Protein AF-A0A1B6GWK4-F1 (afdb_monomer_lite)

Foldseek 3Di:
DVVVVVVVVVVVVVVVVVCCVPVVVVVVVV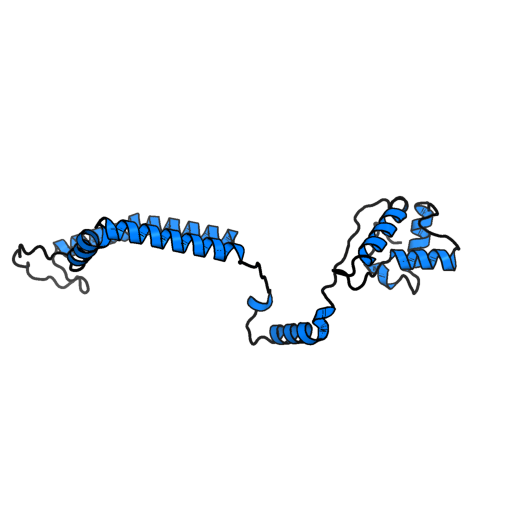VVVLVVQQADPVGRVDHDDDPDPPPPPPPPPVVVVVCCCCVPPCPPPVNVVVVVVVVVVVVVVVVVVVVVDDDDDDPCVVPDCPDPVVVVVVVCCVVPVVVDDDDDDADDDDPCLVCQVVVVVVQVVLVVPPVHDDDDDDLSVQLQVQCCVPVVDHPPVDRDDPVRCVVSLVVQCPDPSNVVCVVSDDDPDDD

Organism: NCBI:txid1464854

pLDDT: mean 87.79, std 9.82, range [49.66, 98.19]

Secondary structure (DSSP, 8-state):
-HHHHHHHHHHHHHHHHHHIIIIIHHHHHHHHHHHHTTB-SS-TTPBPPPPP--------THHHHHHHHIIIIITSHHHHHHHHHHHHHHHHHHHHHHHT------GGGGS-TT-HHHHHHHHHHHHHGGG---------S--HHHHHHHHHHHHHHHHH-TTT-S----HHHHHHHHHHHHH---TTTSPPPHHHHHHHHHHHHTSTTTGGGGGG---SS--

Structure (mmCIF, N/CA/C/O backbone):
data_AF-A0A1B6GWK4-F1
#
_entry.id   AF-A0A1B6GWK4-F1
#
loop_
_atom_site.group_PDB
_atom_site.id
_atom_site.type_symbol
_atom_site.label_atom_id
_atom_site.label_alt_id
_atom_site.label_comp_id
_atom_site.label_asym_id
_atom_site.label_entity_id
_atom_site.label_seq_id
_atom_site.pdbx_PDB_ins_code
_atom_site.Cartn_x
_atom_site.Cartn_y
_atom_site.Cartn_z
_atom_site.occupancy
_atom_site.B_iso_or_equiv
_atom_site.auth_seq_id
_atom_site.auth_comp_id
_atom_site.auth_asym_id
_atom_site.auth_atom_id
_atom_site.pdbx_PDB_model_num
ATOM 1 N N . ALA A 1 1 ? -9.828 -2.109 1.106 1.00 82.06 1 ALA A N 1
ATOM 2 C CA . ALA A 1 1 ? -9.717 -2.847 2.386 1.00 82.06 1 ALA A CA 1
ATOM 3 C C . ALA A 1 1 ? -10.081 -1.966 3.582 1.00 82.06 1 ALA A C 1
ATOM 5 O O . ALA A 1 1 ? -11.013 -2.308 4.300 1.00 82.06 1 ALA A O 1
ATOM 6 N N . LEU A 1 2 ? -9.404 -0.827 3.785 1.00 91.62 2 LEU A N 1
ATOM 7 C CA . LEU A 1 2 ? -9.715 0.071 4.906 1.00 91.62 2 LEU A CA 1
ATOM 8 C C . LEU A 1 2 ? -11.111 0.707 4.782 1.00 91.62 2 LEU A C 1
ATOM 10 O O . LEU A 1 2 ? -11.874 0.704 5.735 1.00 91.62 2 LEU A O 1
ATOM 14 N N . GLU A 1 3 ? -11.476 1.159 3.581 1.00 94.56 3 GLU A N 1
ATOM 15 C CA . GLU A 1 3 ? -12.800 1.733 3.301 1.00 94.56 3 GLU A CA 1
ATOM 16 C C . GLU A 1 3 ? -13.939 0.762 3.646 1.00 94.56 3 GLU A C 1
ATOM 18 O O . GLU A 1 3 ? -14.830 1.087 4.427 1.00 94.56 3 GLU A O 1
ATOM 23 N N . SER A 1 4 ? -13.859 -0.473 3.142 1.00 96.56 4 SER A N 1
ATOM 24 C CA . SER A 1 4 ? -14.821 -1.528 3.465 1.00 96.56 4 SER A CA 1
ATOM 25 C C . SER A 1 4 ? -14.869 -1.820 4.967 1.00 96.56 4 SER A C 1
ATOM 27 O O . SER A 1 4 ? -15.954 -1.974 5.518 1.00 96.56 4 SER A O 1
ATOM 29 N N . PHE A 1 5 ? -13.718 -1.856 5.649 1.00 96.75 5 PHE A N 1
ATOM 30 C CA . PHE A 1 5 ? -13.665 -2.058 7.099 1.00 96.75 5 PHE A CA 1
ATOM 31 C C . PHE A 1 5 ? -14.397 -0.942 7.857 1.00 96.75 5 PHE A C 1
ATOM 33 O O . PHE A 1 5 ? -15.228 -1.236 8.714 1.00 96.75 5 PHE A O 1
ATOM 40 N N . CYS A 1 6 ? -14.145 0.323 7.513 1.00 97.50 6 CYS A N 1
ATOM 41 C CA . CYS A 1 6 ? -14.803 1.464 8.144 1.00 97.50 6 CYS A CA 1
ATOM 42 C C . CYS A 1 6 ? -16.321 1.448 7.923 1.00 97.50 6 CYS A C 1
ATOM 44 O O . CYS A 1 6 ? -17.068 1.709 8.865 1.00 97.50 6 CYS A O 1
ATOM 46 N N . LEU A 1 7 ? -16.782 1.091 6.720 1.00 97.56 7 LEU A N 1
ATOM 47 C CA . LEU A 1 7 ? -18.212 0.966 6.425 1.00 97.56 7 LEU A CA 1
ATOM 48 C C . LEU A 1 7 ? -18.879 -0.128 7.271 1.00 97.56 7 LEU A C 1
ATOM 50 O O . LEU A 1 7 ? -19.918 0.123 7.884 1.00 97.56 7 LEU A O 1
ATOM 54 N N . TYR A 1 8 ? -18.270 -1.314 7.370 1.00 97.69 8 TYR A N 1
ATOM 55 C CA . TYR A 1 8 ? -18.803 -2.391 8.211 1.00 97.69 8 TYR A CA 1
ATOM 56 C C . TYR A 1 8 ? -18.763 -2.047 9.703 1.00 97.69 8 TYR A C 1
ATOM 58 O O . TYR A 1 8 ? -19.727 -2.329 10.414 1.00 97.69 8 TYR A O 1
ATOM 66 N N . ALA A 1 9 ? -17.693 -1.407 10.182 1.00 98.00 9 ALA A N 1
ATOM 67 C CA . ALA A 1 9 ? -17.592 -0.964 11.569 1.00 98.00 9 ALA A CA 1
ATOM 68 C C . ALA A 1 9 ? -18.672 0.076 11.906 1.00 98.00 9 ALA A C 1
ATOM 70 O O . ALA A 1 9 ? -19.346 -0.052 12.927 1.00 98.00 9 ALA A O 1
ATOM 71 N N . ALA A 1 10 ? -18.891 1.061 11.029 1.00 98.00 10 ALA A N 1
ATOM 72 C CA . ALA A 1 10 ? -19.928 2.075 11.205 1.00 98.00 10 ALA A CA 1
ATOM 73 C C . ALA A 1 10 ? -21.333 1.456 11.236 1.00 98.00 10 ALA A C 1
ATOM 75 O O . ALA A 1 10 ? -22.114 1.751 12.141 1.00 98.00 10 ALA A O 1
ATOM 76 N N . ALA A 1 11 ? -21.635 0.548 10.302 1.00 98.00 11 ALA A N 1
ATOM 77 C CA . ALA A 1 11 ? -22.895 -0.190 10.302 1.00 98.00 11 ALA A CA 1
ATOM 78 C C . ALA A 1 11 ? -23.061 -1.024 11.584 1.00 98.00 11 ALA A C 1
ATOM 80 O O . ALA A 1 11 ? -24.126 -1.005 12.200 1.00 98.00 11 ALA A O 1
ATOM 81 N N . GLY A 1 12 ? -22.000 -1.700 12.033 1.00 98.06 12 GLY A N 1
ATOM 82 C CA . GLY A 1 12 ? -21.991 -2.454 13.285 1.00 98.06 12 GLY A CA 1
ATOM 83 C C . GLY A 1 12 ? -22.333 -1.582 14.495 1.00 98.06 12 GLY A C 1
ATOM 84 O O . GLY A 1 12 ? -23.235 -1.930 15.251 1.00 98.06 12 GLY A O 1
ATOM 85 N N . VAL A 1 13 ? -21.679 -0.426 14.642 1.00 98.12 13 VAL A N 1
ATOM 86 C CA . VAL A 1 13 ? -21.946 0.539 15.728 1.00 98.12 13 VAL A CA 1
ATOM 87 C C . VAL A 1 13 ? -23.369 1.108 15.651 1.00 98.12 13 VAL A C 1
ATOM 89 O O . VAL A 1 13 ? -24.025 1.315 16.671 1.00 98.12 13 VAL A O 1
ATOM 92 N N . PHE A 1 14 ? -23.882 1.339 14.445 1.00 98.19 14 PHE A N 1
ATOM 93 C CA . PHE A 1 14 ? -25.249 1.815 14.254 1.00 98.19 14 PHE A CA 1
ATOM 94 C C . PHE A 1 14 ? -26.289 0.776 14.702 1.00 98.19 14 PHE A C 1
ATOM 96 O O . PHE A 1 14 ? -27.209 1.097 15.458 1.00 98.19 14 PHE A O 1
ATOM 103 N N . PHE A 1 15 ? -26.126 -0.487 14.301 1.00 98.06 15 PHE A N 1
ATOM 104 C CA . PHE A 1 15 ? -27.035 -1.553 14.724 1.00 98.06 15 PHE A CA 1
ATOM 105 C C . PHE A 1 15 ? -26.906 -1.879 16.213 1.00 98.06 15 PHE A C 1
ATOM 107 O O . PHE A 1 15 ? -27.924 -2.128 16.858 1.00 98.06 15 PHE A O 1
ATOM 114 N N . THR A 1 16 ? -25.702 -1.831 16.795 1.00 97.69 16 THR A N 1
ATOM 115 C CA . THR A 1 16 ? -25.547 -2.017 18.248 1.00 97.69 16 THR A CA 1
ATOM 116 C C . THR A 1 16 ? -26.280 -0.928 19.022 1.00 97.69 16 THR A C 1
ATOM 118 O O . THR A 1 16 ? -26.945 -1.253 20.004 1.00 97.69 16 THR A O 1
ATOM 121 N N . PHE A 1 17 ? -26.253 0.325 18.558 1.00 97.94 17 PHE A N 1
ATOM 122 C CA . PHE A 1 17 ? -27.040 1.404 19.154 1.00 97.94 17 PHE A CA 1
ATOM 123 C C . PHE A 1 17 ? -28.551 1.129 19.078 1.00 97.94 17 PHE A C 1
ATOM 125 O O . PHE A 1 17 ? -29.241 1.226 20.094 1.00 97.94 17 PHE A O 1
ATOM 132 N N . ILE A 1 18 ? -29.069 0.713 17.914 1.00 98.19 18 ILE A N 1
ATOM 133 C CA . ILE A 1 18 ? -30.492 0.355 17.763 1.00 98.19 18 ILE A CA 1
ATOM 134 C C . ILE A 1 18 ? -30.874 -0.780 18.719 1.00 98.19 18 ILE A C 1
ATOM 136 O O . ILE A 1 18 ? -31.893 -0.689 19.408 1.00 98.19 18 ILE A O 1
ATOM 140 N N . TYR A 1 19 ? -30.064 -1.838 18.801 1.00 97.69 19 TYR A N 1
ATOM 141 C CA . TYR A 1 19 ? -30.333 -2.970 19.689 1.00 97.69 19 TYR A CA 1
ATOM 142 C C . TYR A 1 19 ? -30.237 -2.597 21.171 1.00 97.69 19 TYR A C 1
ATOM 144 O O . TYR A 1 19 ? -31.053 -3.064 21.967 1.00 97.69 19 TYR A O 1
ATOM 152 N N . GLN A 1 20 ? -29.303 -1.722 21.547 1.00 97.31 20 GLN A N 1
ATOM 153 C CA . GLN A 1 20 ? -29.215 -1.191 22.908 1.00 97.31 20 GLN A CA 1
ATOM 154 C C . GLN A 1 20 ? -30.433 -0.331 23.270 1.00 97.31 20 GLN A C 1
ATOM 156 O O . GLN A 1 20 ? -30.930 -0.423 24.388 1.00 97.31 20 GLN A O 1
ATOM 161 N N . ALA A 1 21 ? -30.954 0.469 22.340 1.00 96.19 21 ALA A N 1
ATOM 162 C CA . ALA A 1 21 ? -32.118 1.317 22.595 1.00 96.19 21 ALA A CA 1
ATOM 163 C C . ALA A 1 21 ? -33.448 0.541 22.617 1.00 96.19 21 ALA A C 1
ATOM 165 O O . ALA A 1 21 ? -34.374 0.936 23.319 1.00 96.19 21 ALA A O 1
ATOM 166 N N . THR A 1 22 ? -33.560 -0.549 21.852 1.00 96.81 22 THR A N 1
ATOM 167 C CA . THR A 1 22 ? -34.818 -1.298 21.684 1.00 96.81 22 THR A CA 1
ATOM 168 C C . THR A 1 22 ? -34.820 -2.606 22.469 1.00 96.81 22 THR A C 1
ATOM 170 O O . THR A 1 22 ? -35.485 -2.709 23.497 1.00 96.81 22 THR A O 1
ATOM 173 N N . PHE A 1 23 ? -34.059 -3.603 22.014 1.00 95.94 23 PHE A N 1
ATOM 174 C CA . PHE A 1 23 ? -34.033 -4.943 22.599 1.00 95.94 23 PHE A CA 1
ATOM 175 C C . PHE A 1 23 ? -33.537 -4.925 24.040 1.00 95.94 23 PHE A C 1
ATOM 177 O O . PHE A 1 23 ? -34.191 -5.487 24.915 1.00 95.94 23 PHE A O 1
ATOM 184 N N . PHE A 1 24 ? -32.415 -4.258 24.310 1.00 97.00 24 PHE A N 1
ATOM 185 C CA . PHE A 1 24 ? -31.871 -4.209 25.666 1.00 97.00 24 PHE A CA 1
ATOM 186 C C . PHE A 1 24 ? -32.819 -3.489 26.634 1.00 97.00 24 PHE A C 1
ATOM 188 O O . PHE A 1 24 ? -33.064 -4.003 27.721 1.00 97.00 24 PHE A O 1
ATOM 195 N N . VAL A 1 25 ? -33.426 -2.367 26.229 1.00 96.38 25 VAL A N 1
ATOM 196 C CA . VAL A 1 25 ? -34.433 -1.675 27.054 1.00 96.38 25 VAL A CA 1
ATOM 197 C C . VAL A 1 25 ? -35.669 -2.550 27.278 1.00 96.38 25 VAL A C 1
ATOM 199 O O . VAL A 1 25 ? -36.166 -2.612 28.399 1.00 96.38 25 VAL A O 1
ATOM 202 N N . ALA A 1 26 ? -36.144 -3.276 26.263 1.00 96.50 26 ALA A N 1
ATOM 203 C CA . ALA A 1 26 ? -37.269 -4.198 26.418 1.00 96.50 26 ALA A CA 1
ATOM 204 C C . ALA A 1 26 ? -36.961 -5.312 27.435 1.00 96.50 26 ALA A C 1
ATOM 206 O O . ALA A 1 26 ? -37.775 -5.582 28.321 1.00 96.50 26 ALA A O 1
ATOM 207 N N . PHE A 1 27 ? -35.771 -5.915 27.361 1.00 94.75 27 PHE A N 1
ATOM 208 C CA . PHE A 1 27 ? -35.325 -6.890 28.358 1.00 94.75 27 PHE A CA 1
ATOM 209 C C . PHE A 1 27 ? -35.152 -6.268 29.745 1.00 94.75 27 PHE A C 1
ATOM 211 O O . PHE A 1 27 ? -35.512 -6.911 30.726 1.00 94.75 27 PHE A O 1
ATOM 218 N N . LEU A 1 28 ? -34.683 -5.021 29.840 1.00 94.50 28 LEU A N 1
ATOM 219 C CA . LEU A 1 28 ? -34.576 -4.291 31.105 1.00 94.50 28 LEU A CA 1
ATOM 220 C C . LEU A 1 28 ? -35.962 -4.078 31.733 1.00 94.50 28 LEU A C 1
ATOM 222 O O . LEU A 1 28 ? -36.142 -4.346 32.915 1.00 94.50 28 LEU A O 1
ATOM 226 N N . VAL A 1 29 ? -36.971 -3.694 30.947 1.00 94.50 29 VAL A N 1
ATOM 227 C CA . VAL A 1 29 ? -38.360 -3.557 31.427 1.00 94.50 29 VAL A CA 1
ATOM 228 C C . VAL A 1 29 ? -38.928 -4.900 31.897 1.00 94.50 29 VAL A C 1
ATOM 230 O O . VAL A 1 29 ? -39.592 -4.969 32.933 1.00 94.50 29 VAL A O 1
ATOM 233 N N . LEU A 1 30 ? -38.662 -5.987 31.166 1.00 90.75 30 LEU A N 1
ATOM 234 C CA . LEU A 1 30 ? -39.059 -7.332 31.594 1.00 90.75 30 LEU A CA 1
ATOM 235 C C . LEU A 1 30 ? -38.344 -7.759 32.883 1.00 90.75 30 LEU A C 1
ATOM 237 O O . LEU A 1 30 ? -38.970 -8.382 33.747 1.00 90.75 30 LEU A O 1
ATOM 241 N N . ASP A 1 31 ? -37.068 -7.404 33.034 1.00 90.00 31 ASP A N 1
ATOM 242 C CA . ASP A 1 31 ? -36.297 -7.669 34.246 1.00 90.00 31 ASP A CA 1
ATOM 243 C C . ASP A 1 31 ? -36.840 -6.877 35.442 1.00 90.00 31 ASP A C 1
ATOM 245 O O . ASP A 1 31 ? -37.074 -7.453 36.503 1.00 90.00 31 ASP A O 1
ATOM 249 N N . GLU A 1 32 ? -37.185 -5.604 35.257 1.00 89.38 32 GLU A N 1
ATOM 250 C CA . GLU A 1 32 ? -37.851 -4.789 36.281 1.00 89.38 32 GLU A CA 1
ATOM 251 C C . GLU A 1 32 ? -39.209 -5.380 36.686 1.00 89.38 32 GLU A C 1
ATOM 253 O O . GLU A 1 32 ? -39.516 -5.505 37.875 1.00 89.38 32 GLU A O 1
ATOM 258 N N . HIS A 1 33 ? -40.009 -5.865 35.730 1.00 89.25 33 HIS A N 1
ATOM 259 C CA . HIS A 1 33 ? -41.246 -6.588 36.046 1.00 89.25 33 HIS A CA 1
ATOM 260 C C . HIS A 1 33 ? -40.998 -7.885 36.837 1.00 89.25 33 HIS A C 1
ATOM 262 O O . HIS A 1 33 ? -41.810 -8.240 37.702 1.00 89.25 33 HIS A O 1
ATOM 268 N N . ARG A 1 34 ? -39.903 -8.609 36.563 1.00 88.62 34 ARG A N 1
ATOM 269 C CA . ARG A 1 34 ? -39.487 -9.799 37.329 1.00 88.62 34 ARG A CA 1
ATOM 270 C C . ARG A 1 34 ? -39.078 -9.417 38.754 1.00 88.62 34 ARG A C 1
ATOM 272 O O . ARG A 1 34 ? -39.519 -10.082 39.697 1.00 88.62 34 ARG A O 1
ATOM 279 N N . VAL A 1 35 ? -38.287 -8.355 38.913 1.00 86.12 35 VAL A N 1
ATOM 280 C CA . VAL A 1 35 ? -37.833 -7.826 40.211 1.00 86.12 35 VAL A CA 1
ATOM 281 C C . VAL A 1 35 ? -39.019 -7.332 41.044 1.00 86.12 35 VAL A C 1
ATOM 283 O O . VAL A 1 35 ? -39.136 -7.693 42.218 1.00 86.12 35 VAL A O 1
ATOM 286 N N . ALA A 1 36 ? -39.972 -6.618 40.439 1.00 86.00 36 ALA A N 1
ATOM 287 C CA . ALA A 1 36 ? -41.205 -6.188 41.103 1.00 86.00 36 ALA A CA 1
ATOM 288 C C . ALA A 1 36 ? -42.043 -7.374 41.620 1.00 86.00 36 ALA A C 1
ATOM 290 O O . ALA A 1 36 ? -42.654 -7.291 42.685 1.00 86.00 36 ALA A O 1
ATOM 291 N N . LYS A 1 37 ? -42.031 -8.506 40.899 1.00 86.12 37 LYS A N 1
ATOM 292 C CA . LYS A 1 37 ? -42.675 -9.768 41.309 1.00 86.12 37 LYS A CA 1
ATOM 293 C C . LYS A 1 37 ? -41.816 -10.635 42.244 1.00 86.12 37 LYS A C 1
ATOM 295 O O . LYS A 1 37 ? -42.251 -11.732 42.576 1.00 86.12 37 LYS A O 1
ATOM 300 N N . GLN A 1 38 ? -40.629 -10.176 42.655 1.00 82.06 38 GLN A N 1
ATOM 301 C CA . GLN A 1 38 ? -39.709 -10.887 43.561 1.00 82.06 38 GLN A CA 1
ATOM 302 C C . GLN A 1 38 ? -39.311 -12.292 43.067 1.00 82.06 38 GLN A C 1
ATOM 304 O O . GLN A 1 38 ? -39.121 -13.224 43.849 1.00 82.06 38 GLN A O 1
ATOM 309 N N . ARG A 1 39 ? -39.187 -12.465 41.747 1.00 83.50 39 ARG A N 1
ATOM 310 C CA . ARG A 1 39 ? -38.782 -13.743 41.138 1.00 83.50 39 ARG A CA 1
ATOM 311 C C . ARG A 1 39 ? -37.267 -13.830 40.991 1.00 83.50 39 ARG A C 1
ATOM 313 O O . ARG A 1 39 ? -36.616 -12.831 40.684 1.00 83.50 39 ARG A O 1
ATOM 320 N N . ASN A 1 40 ? -36.700 -15.020 41.172 1.00 83.56 40 ASN A N 1
ATOM 321 C CA . ASN A 1 40 ? -35.253 -15.243 41.087 1.00 83.56 40 ASN A CA 1
ATOM 322 C C . ASN A 1 40 ? -34.695 -14.920 39.670 1.00 83.56 40 ASN A C 1
ATOM 324 O O . ASN A 1 40 ? -35.354 -15.260 38.686 1.00 83.56 40 ASN A O 1
ATOM 328 N N . PRO A 1 41 ? -33.510 -14.278 39.543 1.00 80.25 41 PRO A N 1
ATOM 329 C CA . PRO A 1 41 ? -32.903 -13.944 38.246 1.00 80.25 41 PRO A CA 1
ATOM 330 C C . PRO A 1 41 ? -32.555 -15.145 37.366 1.00 80.25 41 PRO A C 1
ATOM 332 O O . PRO A 1 41 ? -32.698 -15.069 36.152 1.00 80.25 41 PRO A O 1
ATOM 335 N N . PHE A 1 42 ? -32.113 -16.249 37.968 1.00 79.50 42 PHE A N 1
ATOM 336 C CA . PHE A 1 42 ? -31.677 -17.442 37.235 1.00 79.50 42 PHE A CA 1
ATOM 337 C C . PHE A 1 42 ? -32.816 -18.442 37.015 1.00 79.50 42 PHE A C 1
ATOM 339 O O . PHE A 1 42 ? -32.815 -19.188 36.041 1.00 79.50 42 PHE A O 1
ATOM 346 N N . LEU A 1 43 ? -33.801 -18.454 37.919 1.00 82.00 43 LEU A N 1
ATOM 347 C CA . LEU A 1 43 ? -34.933 -19.382 37.907 1.00 82.00 43 LEU A CA 1
ATOM 348 C C . LEU A 1 43 ? -36.247 -18.607 38.103 1.00 82.00 43 LEU A C 1
ATOM 350 O O . LEU A 1 43 ? -36.751 -18.531 39.226 1.00 82.00 43 LEU A O 1
ATOM 354 N N . PRO A 1 44 ? -36.851 -18.054 37.036 1.00 74.75 44 PRO A N 1
ATOM 355 C CA . PRO A 1 44 ? -38.028 -17.184 37.142 1.00 74.75 44 PRO A CA 1
ATOM 356 C C . PRO A 1 44 ? -39.290 -17.861 37.717 1.00 74.75 44 PRO A C 1
ATOM 358 O O . PRO A 1 44 ? -40.270 -17.173 38.000 1.00 74.75 44 PRO A O 1
ATOM 361 N N . CYS A 1 45 ? -39.276 -19.185 37.911 1.00 80.38 45 CYS A N 1
ATOM 362 C CA . CYS A 1 45 ? -40.350 -19.948 38.557 1.00 80.38 45 CYS A CA 1
ATOM 363 C C . CYS A 1 45 ? -40.301 -19.900 40.096 1.00 80.38 45 CYS A C 1
ATOM 365 O O . CYS A 1 45 ? -41.298 -20.206 40.745 1.00 80.38 45 CYS A O 1
ATOM 367 N N . VAL A 1 46 ? -39.166 -19.514 40.689 1.00 80.81 46 VAL A N 1
ATOM 368 C CA . VAL A 1 46 ? -39.003 -19.419 42.145 1.00 80.81 46 VAL A CA 1
ATOM 369 C C . VAL A 1 46 ? -39.316 -17.993 42.583 1.00 80.81 46 VAL A C 1
ATOM 371 O O . VAL A 1 46 ? -38.657 -17.042 42.152 1.00 80.81 46 VAL A O 1
ATOM 374 N N . THR A 1 47 ? -40.333 -17.847 43.432 1.00 81.19 47 THR A N 1
ATOM 375 C CA . THR A 1 47 ? -40.708 -16.559 44.029 1.00 81.19 47 THR A CA 1
ATOM 376 C C . THR A 1 47 ? -40.126 -16.491 45.432 1.00 81.19 47 THR A C 1
ATOM 378 O O . THR A 1 47 ? -40.317 -17.418 46.215 1.00 81.19 47 THR A O 1
ATOM 381 N N . HIS A 1 48 ? -39.408 -15.416 45.736 1.00 77.00 48 HIS A N 1
ATOM 382 C CA . HIS A 1 48 ? -38.900 -15.162 47.080 1.00 77.00 48 HIS A CA 1
ATOM 383 C C . HIS A 1 48 ? -39.976 -14.476 47.922 1.00 77.00 48 HIS A C 1
ATOM 385 O O . HIS A 1 48 ? -40.771 -13.682 47.409 1.00 77.00 48 HIS A O 1
ATOM 391 N N . GLU A 1 49 ? -40.014 -14.784 49.218 1.00 72.00 49 GLU A N 1
ATOM 392 C CA . GLU A 1 49 ? -40.856 -14.047 50.159 1.00 72.00 49 GLU A CA 1
ATOM 393 C C . GLU A 1 49 ? -40.453 -12.571 50.175 1.00 72.00 49 GLU A C 1
ATOM 395 O O . GLU A 1 49 ? -39.284 -12.229 49.982 1.00 72.00 49 GLU A O 1
ATOM 400 N N . LYS A 1 50 ? -41.436 -11.683 50.376 1.00 64.81 50 LYS A N 1
ATOM 401 C CA . LYS A 1 50 ? -41.200 -10.237 50.370 1.00 64.81 50 LYS A CA 1
ATOM 402 C C . LYS A 1 50 ? -40.093 -9.923 51.380 1.00 64.81 50 LYS A C 1
ATOM 404 O O . LYS A 1 50 ? -40.317 -10.148 52.571 1.00 64.81 50 LYS A O 1
ATOM 409 N N . PRO A 1 51 ? -38.942 -9.373 50.956 1.00 62.41 51 PRO A N 1
ATOM 410 C CA . PRO A 1 51 ? -37.958 -8.912 51.911 1.00 62.41 51 PRO A CA 1
ATOM 411 C C . PRO A 1 51 ? -38.641 -7.865 52.790 1.00 62.41 51 PRO A C 1
ATOM 413 O O . PRO A 1 51 ? -39.300 -6.945 52.289 1.00 62.41 51 PRO A O 1
ATOM 416 N N . VAL A 1 52 ? -38.520 -8.025 54.111 1.00 56.31 52 VAL A N 1
ATOM 417 C CA . VAL A 1 52 ? -38.842 -6.963 55.071 1.00 56.31 52 VAL A CA 1
ATOM 418 C C . VAL A 1 52 ? -38.183 -5.702 54.531 1.00 56.31 52 VAL A C 1
ATOM 420 O O . VAL A 1 52 ? -37.014 -5.771 54.153 1.00 56.31 52 VAL A O 1
ATOM 423 N N . LYS A 1 53 ? -38.931 -4.595 54.416 1.00 53.78 53 LYS A N 1
ATOM 424 C CA . LYS A 1 53 ? -38.430 -3.317 53.888 1.00 53.78 53 LYS A CA 1
ATOM 425 C C . LYS A 1 53 ? -37.212 -2.879 54.702 1.00 53.78 53 LYS A C 1
ATOM 427 O O . LYS A 1 53 ? -37.332 -2.131 55.668 1.00 53.78 53 LYS A O 1
ATOM 432 N N . SER A 1 54 ? -36.036 -3.364 54.332 1.00 50.75 54 SER A N 1
ATOM 433 C CA . SER A 1 54 ? -34.782 -2.895 54.870 1.00 50.75 54 SER A CA 1
ATOM 434 C C . SER A 1 54 ? -34.547 -1.568 54.178 1.00 50.75 54 SER A C 1
ATOM 436 O O . SER A 1 54 ? -34.160 -1.510 53.015 1.00 50.75 54 SER A O 1
ATOM 438 N N . HIS A 1 55 ? -34.824 -0.491 54.906 1.00 49.66 55 HIS A N 1
ATOM 439 C CA . HIS A 1 55 ? -34.460 0.881 54.557 1.00 49.66 55 HIS A CA 1
ATOM 440 C C . HIS A 1 55 ? -32.935 1.097 54.504 1.00 49.66 55 HIS A C 1
ATOM 442 O O . HIS A 1 55 ? -32.464 2.233 54.497 1.00 49.66 55 HIS A O 1
ATOM 448 N N . ASN A 1 56 ? -32.141 0.028 54.457 1.00 53.84 56 ASN A N 1
ATOM 449 C CA . ASN A 1 56 ? -30.725 0.127 54.202 1.00 53.84 56 ASN A CA 1
ATOM 450 C C . ASN A 1 56 ? -30.565 0.332 52.702 1.00 53.84 56 ASN A C 1
ATOM 452 O O . ASN A 1 56 ? -30.581 -0.614 51.918 1.00 53.84 56 ASN A O 1
ATOM 456 N N . ASN A 1 57 ? -30.421 1.599 52.315 1.00 53.56 57 ASN A N 1
ATOM 457 C CA . ASN A 1 57 ? -29.804 1.976 51.055 1.00 53.56 57 ASN A CA 1
ATOM 458 C C . ASN A 1 57 ? -28.480 1.209 50.961 1.00 53.56 57 ASN A C 1
ATOM 460 O O . ASN A 1 57 ? -27.482 1.630 51.547 1.00 53.56 57 ASN A O 1
ATOM 464 N N . VAL A 1 58 ? -28.467 0.061 50.281 1.00 58.34 58 VAL A N 1
ATOM 465 C CA . VAL A 1 58 ? -27.225 -0.636 49.958 1.00 58.34 58 VAL A CA 1
ATOM 466 C C . VAL A 1 58 ? -26.535 0.262 48.948 1.00 58.34 58 VAL A C 1
ATOM 468 O O . VAL A 1 58 ? -26.797 0.210 47.746 1.00 58.34 58 VAL A O 1
ATOM 471 N N . ALA A 1 59 ? -25.732 1.191 49.465 1.00 60.06 59 ALA A N 1
ATOM 472 C CA . ALA A 1 59 ? -24.922 2.058 48.644 1.00 60.06 59 ALA A CA 1
ATOM 473 C C . ALA A 1 59 ? -24.067 1.138 47.763 1.00 60.06 59 ALA A C 1
ATOM 475 O O . ALA A 1 59 ? -23.387 0.256 48.293 1.00 60.06 59 ALA A O 1
ATOM 476 N N . PRO A 1 60 ? -24.121 1.280 46.430 1.00 63.62 60 PRO A N 1
ATOM 477 C CA . PRO A 1 60 ? -23.335 0.432 45.548 1.00 63.62 60 PRO A CA 1
ATOM 478 C C . PRO A 1 60 ? -21.870 0.530 45.961 1.00 63.62 60 PRO A C 1
ATOM 480 O O . PRO A 1 60 ? -21.334 1.630 46.092 1.00 63.62 60 PRO A O 1
ATOM 483 N N . CYS A 1 61 ? -21.259 -0.630 46.196 1.00 64.88 61 CYS A N 1
ATOM 484 C CA . CYS A 1 61 ? -19.972 -0.774 46.879 1.00 64.88 61 CYS A CA 1
ATOM 485 C C . CYS A 1 61 ? -18.846 0.073 46.242 1.00 64.88 61 CYS A C 1
ATOM 487 O O . CYS A 1 61 ? -17.936 0.536 46.922 1.00 64.88 61 CYS A O 1
ATOM 489 N N . SER A 1 62 ? -18.955 0.366 44.942 1.00 69.94 62 SER A N 1
ATOM 490 C CA . SER A 1 62 ? -18.006 1.180 44.179 1.00 69.94 62 SER A CA 1
ATOM 491 C C . SER A 1 62 ? -18.183 2.698 44.324 1.00 69.94 62 SER A C 1
ATOM 493 O O . SER A 1 62 ? -17.196 3.430 44.255 1.00 69.94 62 SER A O 1
ATOM 495 N N . LYS A 1 63 ? -19.403 3.208 44.554 1.00 75.19 63 LYS A N 1
ATOM 496 C CA . LYS A 1 63 ? -19.662 4.659 44.655 1.00 75.19 63 LYS A CA 1
ATOM 497 C C . LYS A 1 63 ? -18.898 5.362 45.786 1.00 75.19 63 LYS A C 1
ATOM 499 O O . LYS A 1 63 ? -18.345 6.426 45.512 1.00 75.19 63 LYS A O 1
ATOM 504 N N . PRO A 1 64 ? -18.827 4.836 47.026 1.00 78.12 64 PRO A N 1
ATOM 505 C CA . PRO A 1 64 ? -18.111 5.525 48.096 1.00 78.12 64 PRO A CA 1
ATOM 506 C C . PRO A 1 64 ? -16.602 5.572 47.834 1.00 78.12 64 PRO A C 1
ATOM 508 O O . PRO A 1 64 ? -15.977 6.589 48.113 1.00 78.12 64 PRO A O 1
ATOM 511 N N . ILE A 1 65 ? -16.032 4.525 47.230 1.00 79.62 65 ILE A N 1
ATOM 512 C CA . ILE A 1 65 ? -14.604 4.454 46.889 1.00 79.62 65 ILE A CA 1
ATOM 513 C C . ILE A 1 65 ? -14.264 5.454 45.777 1.00 79.62 65 ILE A C 1
ATOM 515 O O . ILE A 1 65 ? -13.317 6.228 45.911 1.00 79.62 65 ILE A O 1
ATOM 519 N N . ILE A 1 66 ? -15.064 5.491 44.706 1.00 83.81 66 ILE A N 1
ATOM 520 C CA . ILE A 1 66 ? -14.870 6.436 43.597 1.00 83.81 66 ILE A CA 1
ATOM 521 C C . ILE A 1 66 ? -15.004 7.877 44.095 1.00 83.81 66 ILE A C 1
ATOM 523 O O . ILE A 1 66 ? -14.123 8.696 43.837 1.00 83.81 66 ILE A O 1
ATOM 527 N N . ASN A 1 67 ? -16.053 8.180 44.865 1.00 82.94 67 ASN A N 1
ATOM 528 C CA . ASN A 1 67 ? -16.246 9.520 45.419 1.00 82.94 67 ASN A CA 1
ATOM 529 C C . ASN A 1 67 ? -15.109 9.915 46.362 1.00 82.94 67 ASN A C 1
ATOM 531 O O . ASN A 1 67 ? -14.666 11.061 46.329 1.00 82.94 67 ASN A O 1
ATOM 535 N N . PHE A 1 68 ? -14.600 8.981 47.166 1.00 82.06 68 PHE A N 1
ATOM 536 C CA . PHE A 1 68 ? -13.471 9.235 48.052 1.00 82.06 68 PHE A CA 1
ATOM 537 C C . PHE A 1 68 ? -12.199 9.589 47.270 1.00 82.06 68 PHE A C 1
ATOM 539 O O . PHE A 1 68 ? -11.565 10.603 47.561 1.00 82.06 68 PHE A O 1
ATOM 546 N N . ILE A 1 69 ? -11.851 8.806 46.246 1.00 83.69 69 ILE A N 1
ATOM 547 C CA . ILE A 1 69 ? -10.649 9.035 45.429 1.00 83.69 69 ILE A CA 1
ATOM 548 C C . ILE A 1 69 ? -10.771 10.344 44.638 1.00 83.69 69 ILE A C 1
ATOM 550 O O . ILE A 1 69 ? -9.878 11.193 44.694 1.00 83.69 69 ILE A O 1
ATOM 554 N N . TYR A 1 70 ? -11.890 10.558 43.941 1.00 83.56 70 TYR A N 1
ATOM 555 C CA .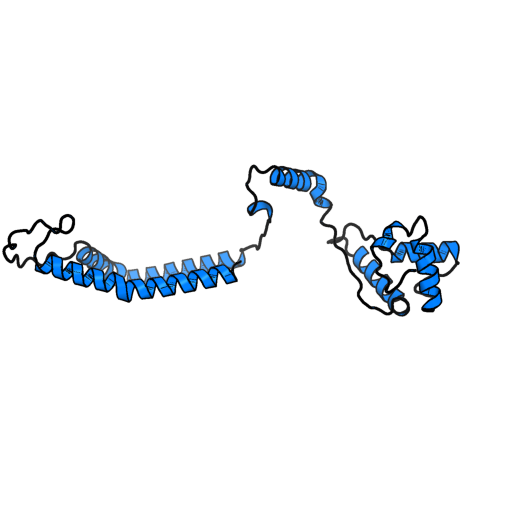 TYR A 1 70 ? -12.076 11.763 43.132 1.00 83.56 70 TYR A CA 1
ATOM 556 C C . TYR A 1 70 ? -12.150 13.027 43.986 1.00 83.56 70 TYR A C 1
ATOM 558 O O . TYR A 1 70 ? -11.438 13.991 43.707 1.00 83.56 70 TYR A O 1
ATOM 566 N N . SER A 1 71 ? -12.973 13.025 45.039 1.00 79.69 71 SER A N 1
ATOM 567 C CA . SER A 1 71 ? -13.213 14.222 45.849 1.00 79.69 71 SER A CA 1
ATOM 568 C C . SER A 1 71 ? -12.033 14.587 46.742 1.00 79.69 71 SER A C 1
ATOM 570 O O . SER A 1 71 ? -11.831 15.772 46.998 1.00 79.69 71 SER A O 1
ATOM 572 N N . ARG A 1 72 ? -11.297 13.601 47.268 1.00 80.88 72 ARG A N 1
ATOM 573 C CA . ARG A 1 72 ? -10.288 13.836 48.313 1.00 80.88 72 ARG A CA 1
ATOM 574 C C . ARG A 1 72 ? -8.857 13.828 47.788 1.00 80.88 72 ARG A C 1
ATOM 576 O O . ARG A 1 72 ? -7.991 14.438 48.406 1.00 80.88 72 ARG A O 1
ATOM 583 N N . VAL A 1 73 ? -8.607 13.145 46.670 1.00 82.56 73 VAL A N 1
ATOM 584 C CA . VAL A 1 73 ? -7.262 12.994 46.099 1.00 82.56 73 VAL A CA 1
ATOM 585 C C . VAL A 1 73 ? -7.138 13.786 44.800 1.00 82.56 73 VAL A C 1
ATOM 587 O O . VAL A 1 73 ? -6.320 14.698 44.731 1.00 82.56 73 VAL A O 1
ATOM 590 N N . ILE A 1 74 ? -7.973 13.501 43.793 1.00 83.75 74 ILE A N 1
ATOM 591 C CA . ILE A 1 74 ? -7.810 14.052 42.432 1.00 83.75 74 ILE A CA 1
ATOM 592 C C . ILE A 1 74 ? -8.198 15.539 42.342 1.00 83.75 74 ILE A C 1
ATOM 594 O O . ILE A 1 74 ? -7.524 16.310 41.659 1.00 83.75 74 ILE A O 1
ATOM 598 N N . LEU A 1 75 ? -9.265 15.970 43.029 1.00 85.31 75 LEU A N 1
ATOM 599 C CA . LEU A 1 75 ? -9.765 17.354 42.951 1.00 85.31 75 LEU A CA 1
ATOM 600 C C . LEU A 1 75 ? -8.983 18.381 43.786 1.00 85.31 75 LEU A C 1
ATOM 602 O O . LEU A 1 75 ? -9.267 19.579 43.707 1.00 85.31 75 LEU A O 1
ATOM 606 N N . THR A 1 76 ? -7.991 17.956 44.564 1.00 88.81 76 THR A N 1
ATOM 607 C CA . THR A 1 76 ? -7.162 18.868 45.360 1.00 88.81 76 THR A CA 1
ATOM 608 C C . THR A 1 76 ? -6.272 19.699 44.424 1.00 88.81 76 THR A C 1
ATOM 610 O O . THR A 1 76 ? -5.608 19.154 43.543 1.00 88.81 76 THR A O 1
ATOM 613 N N . LYS A 1 77 ? -6.223 21.030 44.611 1.00 88.00 77 LYS A N 1
ATOM 614 C CA . LYS A 1 77 ? -5.465 21.975 43.755 1.00 88.00 77 LYS A CA 1
ATOM 615 C C . LYS A 1 77 ? -4.043 21.511 43.352 1.00 88.00 77 LYS A C 1
ATOM 617 O O . LYS A 1 77 ? -3.755 21.580 42.158 1.00 88.00 77 LYS A O 1
ATOM 622 N N . PRO A 1 78 ? -3.169 21.018 44.258 1.00 90.62 78 PRO A N 1
ATOM 623 C CA . PRO A 1 78 ? -1.830 20.560 43.879 1.00 90.62 78 PRO A CA 1
ATOM 624 C C . PRO A 1 78 ? -1.848 19.316 42.980 1.00 90.62 78 PRO A C 1
ATOM 626 O O . PRO A 1 78 ? -1.080 19.241 42.025 1.00 90.62 78 PRO A O 1
ATOM 629 N N . VAL A 1 79 ? -2.755 18.365 43.227 1.00 91.12 79 VAL A N 1
ATOM 630 C CA . VAL A 1 79 ? -2.873 17.137 42.422 1.00 91.12 79 VAL A CA 1
ATOM 631 C C . VAL A 1 79 ? -3.399 17.461 41.028 1.00 91.12 79 VAL A C 1
ATOM 633 O O . VAL A 1 79 ? -2.896 16.931 40.043 1.00 91.12 79 VAL A O 1
ATOM 636 N N . LYS A 1 80 ? -4.335 18.407 40.911 1.00 89.56 80 LYS A N 1
ATOM 637 C CA . LYS A 1 80 ? -4.824 18.879 39.610 1.00 89.56 80 LYS A CA 1
ATOM 638 C C . LYS A 1 80 ? -3.700 19.464 38.748 1.00 89.56 80 LYS A C 1
ATOM 640 O O . LYS A 1 80 ? -3.623 19.155 37.563 1.00 89.56 80 LYS A O 1
ATOM 645 N N . ILE A 1 81 ? -2.817 20.271 39.343 1.00 94.06 81 ILE A N 1
ATOM 646 C CA . ILE A 1 81 ? -1.649 20.835 38.648 1.00 94.06 81 ILE A CA 1
ATOM 647 C C . ILE A 1 81 ? -0.699 19.713 38.208 1.00 94.06 81 ILE A C 1
ATOM 649 O O . ILE A 1 81 ? -0.271 19.700 37.057 1.00 94.06 81 ILE A O 1
ATOM 653 N N . LEU A 1 82 ? -0.431 18.734 39.080 1.00 94.38 82 LEU A N 1
ATOM 654 C CA . LEU A 1 82 ? 0.406 17.576 38.755 1.00 94.38 82 LEU A CA 1
ATOM 655 C C . LEU A 1 82 ? -0.157 16.759 37.577 1.00 94.38 82 LEU A C 1
ATOM 657 O O . LEU A 1 82 ? 0.587 16.393 36.670 1.00 94.38 82 LEU A O 1
ATOM 661 N N . VAL A 1 83 ? -1.467 16.497 37.554 1.00 94.12 83 VAL A N 1
ATOM 662 C CA . VAL A 1 83 ? -2.128 15.761 36.460 1.00 94.12 83 VAL A CA 1
ATOM 663 C C . VAL A 1 83 ? -2.020 16.524 35.136 1.00 94.12 83 VAL A C 1
ATOM 665 O O . VAL A 1 83 ? -1.729 15.932 34.099 1.00 94.12 83 VAL A O 1
ATOM 668 N N . VAL A 1 84 ? -2.194 17.846 35.152 1.00 94.56 84 VAL A N 1
ATOM 669 C CA . VAL A 1 84 ? -2.038 18.670 33.941 1.00 94.56 84 VAL A CA 1
ATOM 670 C C . VAL A 1 84 ? -0.584 18.675 33.457 1.00 94.56 84 VAL A C 1
ATOM 672 O O . VAL A 1 84 ? -0.332 18.498 32.270 1.00 94.56 84 VAL A O 1
ATOM 675 N N . LEU A 1 85 ? 0.389 18.813 34.360 1.00 96.75 85 LEU A N 1
ATOM 676 C CA . LEU A 1 85 ? 1.808 18.787 33.990 1.00 96.75 85 LEU A CA 1
ATOM 677 C C . LEU A 1 85 ? 2.235 17.431 33.420 1.00 96.75 85 LEU A C 1
ATOM 679 O O . LEU A 1 85 ? 2.931 17.380 32.410 1.00 96.75 85 LEU A O 1
ATOM 683 N N . THR A 1 86 ? 1.797 16.333 34.034 1.00 96.69 86 THR A N 1
ATOM 684 C CA . THR A 1 86 ? 2.116 14.976 33.561 1.00 96.69 86 THR A CA 1
ATOM 685 C C . THR A 1 86 ? 1.470 14.675 32.212 1.00 96.69 86 THR A C 1
ATOM 687 O O . THR A 1 86 ? 2.137 14.136 31.333 1.00 96.69 86 THR A O 1
ATOM 690 N N . THR A 1 87 ? 0.213 15.074 32.002 1.00 97.12 87 THR A N 1
ATOM 691 C CA . THR A 1 87 ? -0.458 14.917 30.699 1.00 97.12 87 THR A CA 1
ATOM 692 C C . THR A 1 87 ? 0.192 15.760 29.605 1.00 97.12 87 THR A C 1
ATOM 694 O O . THR A 1 87 ? 0.394 15.250 28.506 1.00 97.12 87 THR A O 1
ATOM 697 N N . LEU A 1 88 ? 0.600 17.000 29.896 1.00 97.69 88 LEU A N 1
ATOM 698 C CA . LEU A 1 88 ? 1.363 17.828 28.953 1.00 97.69 88 LEU A CA 1
ATOM 699 C C . LEU A 1 88 ? 2.744 17.236 28.648 1.00 97.69 88 LEU A C 1
ATOM 701 O O . LEU A 1 88 ? 3.152 17.211 27.488 1.00 97.69 88 LEU A O 1
ATOM 705 N N . GLY A 1 89 ? 3.443 16.719 29.661 1.00 97.88 89 GLY A N 1
ATOM 706 C CA . GLY A 1 89 ? 4.724 16.034 29.478 1.00 97.88 89 GLY A CA 1
ATOM 707 C C . GLY A 1 89 ? 4.591 14.792 28.596 1.00 97.88 89 GLY A C 1
ATOM 708 O O . GLY A 1 89 ? 5.367 14.612 27.659 1.00 97.88 89 GLY A O 1
ATOM 709 N N . PHE A 1 90 ? 3.563 13.974 28.835 1.00 98.06 90 PHE A N 1
ATOM 710 C CA . PHE A 1 90 ? 3.277 12.796 28.018 1.00 98.06 90 PHE A CA 1
ATOM 711 C C . PHE A 1 90 ? 2.875 13.173 26.589 1.00 98.06 90 PHE A C 1
ATOM 713 O O . PHE A 1 90 ? 3.363 12.569 25.640 1.00 98.06 90 PHE A O 1
ATOM 720 N N . ALA A 1 91 ? 2.060 14.216 26.413 1.00 97.75 91 ALA A N 1
ATOM 721 C CA . ALA A 1 91 ? 1.716 14.733 25.090 1.00 97.75 91 ALA A CA 1
ATOM 722 C C . ALA A 1 91 ? 2.964 15.206 24.325 1.00 97.75 91 ALA A C 1
ATOM 724 O O . ALA A 1 91 ? 3.125 14.864 23.155 1.00 97.75 91 ALA A O 1
ATOM 725 N N . GLY A 1 92 ? 3.881 15.918 24.989 1.00 97.75 92 GLY A N 1
ATOM 726 C CA . GLY A 1 92 ? 5.169 16.310 24.410 1.00 97.75 92 GLY A CA 1
ATOM 727 C C . GLY A 1 92 ? 6.020 15.107 23.994 1.00 97.75 92 GLY A C 1
ATOM 728 O O . GLY A 1 92 ? 6.557 15.086 22.887 1.00 97.75 92 GLY A O 1
ATOM 729 N N . PHE A 1 93 ? 6.081 14.069 24.834 1.00 97.31 93 PHE A N 1
ATOM 730 C CA . PHE A 1 93 ? 6.769 12.816 24.509 1.00 97.31 93 PHE A CA 1
ATOM 731 C C . PHE A 1 93 ? 6.138 12.102 23.305 1.00 97.31 93 PHE A C 1
ATOM 733 O O . PHE A 1 93 ? 6.856 11.665 22.408 1.00 97.31 93 PHE A O 1
ATOM 740 N N . CYS A 1 94 ? 4.806 12.035 23.227 1.00 97.06 94 CYS A N 1
ATOM 741 C CA . CYS A 1 94 ? 4.110 11.476 22.069 1.00 97.06 94 CYS A CA 1
ATOM 742 C C . CYS A 1 94 ? 4.399 12.266 20.787 1.00 97.06 94 CYS A C 1
ATOM 744 O O . CYS A 1 94 ? 4.640 11.653 19.753 1.00 97.06 94 CYS A O 1
ATOM 746 N N . ILE A 1 95 ? 4.427 13.603 20.843 1.00 97.31 95 ILE A N 1
ATOM 747 C CA . ILE A 1 95 ? 4.773 14.448 19.687 1.00 97.31 95 ILE A CA 1
ATOM 748 C C . ILE A 1 95 ? 6.203 14.160 19.216 1.00 97.31 95 ILE A C 1
ATOM 750 O O . ILE A 1 95 ? 6.429 14.003 18.019 1.00 97.31 95 ILE A O 1
ATOM 754 N N . MET A 1 96 ? 7.156 14.025 20.140 1.00 97.12 96 MET A N 1
ATOM 755 C CA . MET A 1 96 ? 8.522 13.612 19.802 1.00 97.12 96 MET A CA 1
ATOM 756 C C . MET A 1 96 ? 8.566 12.191 19.215 1.00 97.12 96 MET A C 1
ATOM 758 O O . MET A 1 96 ? 9.302 11.937 18.269 1.00 97.12 96 MET A O 1
ATOM 762 N N . GLY A 1 97 ? 7.756 11.261 19.725 1.00 95.94 97 GLY A N 1
ATOM 763 C CA . GLY A 1 97 ? 7.627 9.923 19.144 1.00 95.94 97 GLY A CA 1
ATOM 764 C C . GLY A 1 97 ? 7.083 9.953 17.713 1.00 95.94 97 GLY A C 1
ATOM 765 O O . GLY A 1 97 ? 7.563 9.215 16.855 1.00 95.94 97 GLY A O 1
ATOM 766 N N . LEU A 1 98 ? 6.135 10.852 17.428 1.00 95.25 98 LEU A N 1
ATOM 767 C CA . LEU A 1 98 ? 5.576 11.033 16.088 1.00 95.25 98 LEU A CA 1
ATOM 768 C C . LEU A 1 98 ? 6.614 11.549 15.085 1.00 95.25 98 LEU A C 1
ATOM 770 O O . LEU A 1 98 ? 6.573 11.132 13.931 1.00 95.25 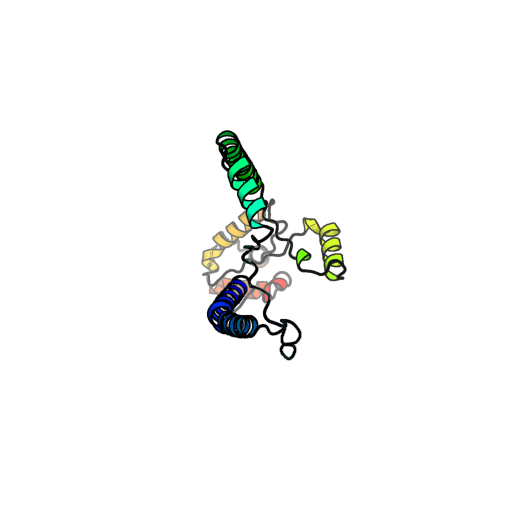98 LEU A O 1
ATOM 774 N N . THR A 1 99 ? 7.564 12.399 15.492 1.00 94.56 99 THR A N 1
ATOM 775 C CA . THR A 1 99 ? 8.622 12.871 14.574 1.00 94.56 99 THR A CA 1
ATOM 776 C C . THR A 1 99 ? 9.645 11.788 14.232 1.00 94.56 99 THR A C 1
ATOM 778 O O . THR A 1 99 ? 10.311 11.884 13.203 1.00 94.56 99 THR A O 1
ATOM 781 N N . MET A 1 100 ? 9.758 10.746 15.058 1.00 94.38 100 MET A N 1
ATOM 782 C CA . MET A 1 100 ? 10.638 9.597 14.820 1.00 94.38 100 MET A CA 1
ATOM 783 C C . MET A 1 100 ? 9.945 8.437 14.098 1.00 94.38 100 MET A C 1
ATOM 785 O O . MET A 1 100 ? 10.592 7.431 13.799 1.00 94.38 100 MET A O 1
ATOM 789 N N . LEU A 1 101 ? 8.644 8.551 13.815 1.00 93.50 101 LEU A N 1
ATOM 790 C CA . LEU A 1 101 ? 7.885 7.485 13.181 1.00 93.50 101 LEU A CA 1
ATOM 791 C C . LEU A 1 101 ? 8.359 7.290 11.735 1.00 93.50 101 LEU A C 1
ATOM 793 O O . LEU A 1 101 ? 8.167 8.150 10.876 1.00 93.50 101 LEU A O 1
ATOM 797 N N . ARG A 1 102 ? 8.976 6.139 11.461 1.00 90.00 102 ARG A N 1
ATOM 798 C CA . ARG A 1 102 ? 9.341 5.729 10.104 1.00 90.00 102 ARG A CA 1
ATOM 799 C C . ARG A 1 102 ? 8.192 4.958 9.476 1.00 90.00 102 ARG A C 1
ATOM 801 O O . ARG A 1 102 ? 7.617 4.069 10.099 1.00 90.00 102 ARG A O 1
ATOM 808 N N . GLN A 1 103 ? 7.873 5.297 8.232 1.00 85.38 103 GLN A N 1
ATOM 809 C CA . GLN A 1 103 ? 6.944 4.513 7.436 1.00 85.38 103 GLN A CA 1
ATOM 810 C C . GLN A 1 103 ? 7.702 3.331 6.836 1.00 85.38 103 GLN A C 1
ATOM 812 O O . GLN A 1 103 ? 8.422 3.485 5.852 1.00 85.38 103 GLN A O 1
ATOM 817 N N . GLU A 1 104 ? 7.533 2.157 7.433 1.00 85.81 104 GLU A N 1
ATOM 818 C CA . GLU A 1 104 ? 8.017 0.901 6.871 1.00 85.81 104 GLU A CA 1
ATOM 819 C C . GLU A 1 104 ? 6.832 0.065 6.399 1.00 85.81 104 GLU A C 1
ATOM 821 O O . GLU A 1 104 ? 5.818 -0.069 7.087 1.00 85.81 104 GLU A O 1
ATOM 826 N N . PHE A 1 105 ? 6.953 -0.464 5.187 1.00 82.94 105 PHE A N 1
ATOM 827 C CA . PHE A 1 105 ? 5.984 -1.382 4.616 1.00 82.94 105 PHE A CA 1
ATOM 828 C C . PHE A 1 105 ? 6.742 -2.557 4.017 1.00 82.94 105 PHE A C 1
ATOM 830 O O . PHE A 1 105 ? 7.293 -2.448 2.922 1.00 82.94 105 PHE A O 1
ATOM 837 N N . ASP A 1 106 ? 6.763 -3.672 4.744 1.00 85.50 106 ASP A N 1
ATOM 838 C CA . ASP A 1 106 ? 7.278 -4.936 4.236 1.00 85.50 106 ASP A CA 1
ATOM 839 C C . ASP A 1 106 ? 6.106 -5.887 3.928 1.00 85.50 106 ASP A C 1
ATOM 841 O O . ASP A 1 106 ? 5.417 -6.345 4.848 1.00 85.50 106 ASP A O 1
ATOM 845 N N . PRO A 1 107 ? 5.862 -6.222 2.645 1.00 85.62 107 PRO A N 1
ATOM 846 C CA . PRO A 1 107 ? 4.865 -7.215 2.259 1.00 85.62 107 PRO A CA 1
ATOM 847 C C . PRO A 1 107 ? 5.040 -8.575 2.951 1.00 85.62 107 PRO A C 1
ATOM 849 O O . PRO A 1 107 ? 4.057 -9.309 3.085 1.00 85.62 107 PRO A O 1
ATOM 852 N N . LYS A 1 108 ? 6.254 -8.918 3.413 1.00 89.06 108 LYS A N 1
ATOM 853 C CA . LYS A 1 108 ? 6.522 -10.170 4.139 1.00 89.06 108 LYS A CA 1
ATOM 854 C C . LYS A 1 108 ? 5.705 -10.297 5.424 1.00 89.06 108 LYS A C 1
ATOM 856 O O . LYS A 1 108 ? 5.377 -11.416 5.802 1.00 89.06 108 LYS A O 1
ATOM 861 N N . TRP A 1 109 ? 5.314 -9.190 6.062 1.00 89.81 109 TRP A N 1
ATOM 862 C CA . TRP A 1 109 ? 4.508 -9.216 7.293 1.00 89.81 109 TRP A CA 1
ATOM 863 C C . TRP A 1 109 ? 3.096 -9.775 7.098 1.00 89.81 109 TRP A C 1
ATOM 865 O O . TRP A 1 109 ? 2.466 -10.204 8.062 1.00 89.81 109 TRP A O 1
ATOM 875 N N . PHE A 1 110 ? 2.596 -9.801 5.862 1.00 90.00 110 PHE A N 1
ATOM 876 C CA . PHE A 1 110 ? 1.306 -10.413 5.540 1.00 90.00 110 PHE A CA 1
ATOM 877 C C . PHE A 1 110 ? 1.410 -11.920 5.277 1.00 90.00 110 PHE A C 1
ATOM 879 O O . PHE A 1 110 ? 0.387 -12.579 5.085 1.00 90.00 110 PHE A O 1
ATOM 886 N N . LEU A 1 111 ? 2.626 -12.473 5.240 1.00 93.94 111 LEU A N 1
ATOM 887 C CA . LEU A 1 111 ? 2.867 -13.886 4.984 1.00 93.94 111 LEU A CA 1
ATOM 888 C C . LEU A 1 111 ? 3.041 -14.657 6.301 1.00 93.94 111 LEU A C 1
ATOM 890 O O . LEU A 1 111 ? 3.600 -14.128 7.261 1.00 93.94 111 LEU A O 1
ATOM 894 N N . PRO A 1 112 ? 2.621 -15.935 6.360 1.00 94.38 112 PRO A N 1
ATOM 895 C CA . PRO A 1 112 ? 2.947 -16.793 7.491 1.00 94.38 112 PRO A CA 1
ATOM 896 C C . PRO A 1 112 ? 4.476 -16.913 7.651 1.00 94.38 112 PRO A C 1
ATOM 898 O O . PRO A 1 112 ? 5.142 -17.225 6.653 1.00 94.38 112 PRO A O 1
ATOM 901 N N . PRO A 1 113 ? 5.034 -16.729 8.867 1.00 90.00 113 PRO A N 1
ATOM 902 C CA . PRO A 1 113 ? 6.485 -16.697 9.088 1.00 90.00 113 PRO A CA 1
ATOM 903 C C . PRO A 1 113 ? 7.212 -17.957 8.599 1.00 90.00 113 PRO A C 1
ATOM 905 O O . PRO A 1 113 ? 8.289 -17.873 8.020 1.00 90.00 113 PRO A O 1
ATOM 908 N N . ASP A 1 114 ? 6.585 -19.126 8.753 1.00 92.44 114 ASP A N 1
ATOM 909 C CA . ASP A 1 114 ? 7.171 -20.418 8.372 1.00 92.44 114 ASP A CA 1
ATOM 910 C C . ASP A 1 114 ? 6.943 -20.803 6.900 1.00 92.44 114 ASP A C 1
ATOM 912 O O . ASP A 1 114 ? 7.323 -21.898 6.467 1.00 92.44 114 ASP A O 1
ATOM 916 N N . SER A 1 115 ? 6.311 -19.932 6.108 1.00 96.06 115 SER A N 1
ATOM 917 C CA . SER A 1 115 ? 5.992 -20.236 4.714 1.00 96.06 115 SER A CA 1
ATOM 918 C C . SER A 1 115 ? 7.251 -20.353 3.845 1.00 96.06 115 SER A C 1
ATOM 920 O O . SER A 1 115 ? 8.234 -19.629 4.008 1.00 96.06 115 SER A O 1
ATOM 922 N N . HIS A 1 116 ? 7.211 -21.254 2.857 1.00 95.31 116 HIS A N 1
ATOM 923 C CA . HIS A 1 116 ? 8.299 -21.410 1.883 1.00 95.31 116 HIS A CA 1
ATOM 924 C C . HIS A 1 116 ? 8.604 -20.098 1.141 1.00 95.31 116 HIS A C 1
ATOM 926 O O . HIS A 1 116 ? 9.751 -19.829 0.793 1.00 95.31 116 HIS A O 1
ATOM 932 N N . LEU A 1 117 ? 7.581 -19.265 0.919 1.00 94.06 117 LEU A N 1
ATOM 933 C CA . LEU A 1 117 ? 7.734 -17.978 0.254 1.00 94.06 117 LEU A CA 1
ATOM 934 C C . LEU A 1 117 ? 8.591 -17.007 1.075 1.00 94.06 117 LEU A C 1
ATOM 936 O O . LEU A 1 117 ? 9.480 -16.392 0.500 1.00 94.06 117 LEU A O 1
ATOM 940 N N . VAL A 1 118 ? 8.391 -16.910 2.395 1.00 94.69 118 VAL A N 1
ATOM 941 C CA . VAL A 1 118 ? 9.234 -16.066 3.264 1.00 94.69 118 VAL A CA 1
ATOM 942 C C . VAL A 1 118 ? 10.692 -16.521 3.197 1.00 94.69 118 VAL A C 1
ATOM 944 O O . VAL A 1 118 ? 11.563 -15.712 2.898 1.00 94.69 118 VAL A O 1
ATOM 947 N N . LYS A 1 119 ? 10.951 -17.832 3.312 1.00 94.50 119 LYS A N 1
ATOM 948 C CA . LYS A 1 119 ? 12.311 -18.398 3.192 1.00 94.50 119 LYS A CA 1
ATOM 949 C C . LYS A 1 119 ? 12.972 -18.073 1.850 1.00 94.50 119 LYS A C 1
ATOM 951 O O . LYS A 1 119 ? 14.159 -17.759 1.807 1.00 94.50 119 LYS A O 1
ATOM 956 N N . PHE A 1 120 ? 12.212 -18.141 0.756 1.00 93.12 120 PHE A N 1
ATOM 957 C CA . PHE A 1 120 ? 12.697 -17.751 -0.567 1.00 93.12 120 PHE A CA 1
ATOM 958 C C . PHE A 1 120 ? 13.019 -16.255 -0.639 1.00 93.12 120 PHE A C 1
ATOM 960 O O . PHE A 1 120 ? 14.075 -15.890 -1.150 1.00 93.12 120 PHE A O 1
ATOM 967 N N . LEU A 1 121 ? 12.129 -15.393 -0.136 1.00 92.88 121 LEU A N 1
ATOM 968 C CA . LEU A 1 121 ? 12.332 -13.945 -0.153 1.00 92.88 121 LEU A CA 1
ATOM 969 C C . LEU A 1 121 ? 13.535 -13.541 0.707 1.00 92.88 121 LEU A C 1
ATOM 971 O O . LEU A 1 121 ? 14.320 -12.706 0.276 1.00 92.88 121 LEU A O 1
ATOM 975 N N . ASP A 1 122 ? 13.733 -14.170 1.862 1.00 92.44 122 ASP A N 1
ATOM 976 C CA . ASP A 1 122 ? 14.889 -13.912 2.726 1.00 92.44 122 ASP A CA 1
ATOM 977 C C . ASP A 1 122 ? 16.200 -14.357 2.076 1.00 92.44 122 ASP A C 1
ATOM 979 O O . ASP A 1 122 ? 17.179 -13.612 2.083 1.00 92.44 122 ASP A O 1
ATOM 983 N N . ALA A 1 123 ? 16.218 -15.534 1.440 1.00 93.69 123 ALA A N 1
ATOM 984 C CA . ALA A 1 123 ? 17.375 -15.976 0.666 1.00 93.69 123 ALA A CA 1
ATOM 985 C C . ALA A 1 123 ? 17.652 -15.035 -0.518 1.00 93.69 123 ALA A C 1
ATOM 987 O O . ALA A 1 123 ? 18.803 -14.690 -0.782 1.00 93.69 123 ALA A O 1
ATOM 988 N N . ARG A 1 124 ? 16.607 -14.588 -1.222 1.00 91.94 124 ARG A N 1
ATOM 989 C CA . ARG A 1 124 ? 16.739 -13.625 -2.318 1.00 91.94 124 ARG A CA 1
ATOM 990 C C . ARG A 1 124 ? 17.324 -12.307 -1.822 1.00 91.94 124 ARG A C 1
ATOM 992 O O . ARG A 1 124 ? 18.230 -11.793 -2.459 1.00 91.94 124 ARG A O 1
ATOM 999 N N . ASP A 1 125 ? 16.837 -11.771 -0.713 1.00 90.62 125 ASP A N 1
ATOM 1000 C CA . ASP A 1 125 ? 17.303 -10.481 -0.208 1.00 9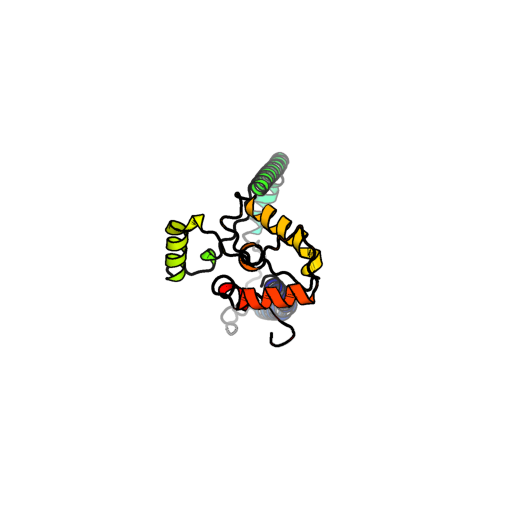0.62 125 ASP A CA 1
ATOM 1001 C C . ASP A 1 125 ? 18.739 -10.581 0.345 1.00 90.62 125 ASP A C 1
ATOM 1003 O O . ASP A 1 125 ? 19.524 -9.651 0.168 1.00 90.62 125 ASP A O 1
ATOM 1007 N N . LEU A 1 126 ? 19.123 -11.734 0.911 1.00 92.56 126 LEU A N 1
ATOM 1008 C CA . LEU A 1 126 ? 20.494 -12.013 1.355 1.00 92.56 126 LEU A CA 1
ATOM 1009 C C . LEU A 1 126 ? 21.492 -12.104 0.188 1.00 92.56 126 LEU A C 1
ATOM 1011 O O . LEU A 1 126 ? 22.572 -11.525 0.258 1.00 92.56 126 LEU A O 1
ATOM 1015 N N . TRP A 1 127 ? 21.153 -12.847 -0.870 1.00 93.31 127 TRP A N 1
ATOM 1016 C CA . TRP A 1 127 ? 22.078 -13.126 -1.980 1.00 93.31 127 TRP A CA 1
ATOM 1017 C C . TRP A 1 127 ? 21.966 -12.137 -3.150 1.00 93.31 127 TRP A C 1
ATOM 1019 O O . TRP A 1 127 ? 22.916 -11.985 -3.916 1.00 93.31 127 TRP A O 1
ATOM 1029 N N . TYR A 1 128 ? 20.822 -11.468 -3.305 1.00 90.19 128 TYR A N 1
ATOM 1030 C CA . TYR A 1 128 ? 20.494 -10.602 -4.443 1.00 90.19 128 TYR A CA 1
ATOM 1031 C C . TYR A 1 128 ? 19.947 -9.226 -4.030 1.00 90.19 128 TYR A C 1
ATOM 1033 O O . TYR A 1 128 ? 19.322 -8.564 -4.863 1.00 90.19 128 TYR A O 1
ATOM 1041 N N . GLY A 1 129 ? 20.203 -8.760 -2.802 1.00 83.94 129 GLY A N 1
ATOM 1042 C CA . GLY A 1 129 ? 19.743 -7.450 -2.314 1.00 83.94 129 GLY A CA 1
ATOM 1043 C C . GLY A 1 129 ? 20.091 -6.277 -3.245 1.00 83.94 129 GLY A C 1
ATOM 1044 O O . GLY A 1 129 ? 19.263 -5.399 -3.474 1.00 83.94 129 GLY A O 1
ATOM 1045 N N . ASP A 1 130 ? 21.255 -6.328 -3.902 1.00 82.88 130 ASP A N 1
ATOM 1046 C CA . ASP A 1 130 ? 21.722 -5.289 -4.833 1.00 82.88 130 ASP A CA 1
ATOM 1047 C C . ASP A 1 130 ? 21.061 -5.336 -6.219 1.00 82.88 130 ASP A C 1
ATOM 1049 O O . ASP A 1 130 ? 21.419 -4.559 -7.105 1.00 82.88 130 ASP A O 1
ATOM 1053 N N . SER A 1 131 ? 20.189 -6.305 -6.502 1.00 81.06 131 SER A N 1
ATOM 1054 C CA . SER A 1 131 ? 19.589 -6.462 -7.839 1.00 81.06 131 SER A CA 1
ATOM 1055 C C . SER A 1 131 ? 18.341 -5.604 -8.043 1.00 81.06 131 SER A C 1
ATOM 1057 O O . SER A 1 131 ? 17.935 -5.415 -9.188 1.00 81.06 131 SER A O 1
ATOM 1059 N N . GLY A 1 132 ? 17.788 -5.027 -6.971 1.00 84.44 132 GLY A N 1
ATOM 1060 C CA . GLY A 1 132 ? 16.601 -4.176 -7.038 1.00 84.44 132 GLY A CA 1
ATOM 1061 C C . GLY A 1 132 ? 15.386 -4.892 -7.640 1.00 84.44 132 GLY A C 1
ATOM 1062 O O . GLY A 1 132 ? 15.293 -6.120 -7.631 1.00 84.44 132 GLY A O 1
ATOM 1063 N N . GLN A 1 133 ? 14.434 -4.114 -8.156 1.00 85.81 133 GLN A N 1
ATOM 1064 C CA . GLN A 1 133 ? 13.280 -4.619 -8.902 1.00 85.81 133 GLN A CA 1
ATOM 1065 C C . GLN A 1 133 ? 13.310 -4.089 -10.335 1.00 85.81 133 GLN A C 1
ATOM 1067 O O . GLN A 1 133 ? 13.719 -2.953 -10.576 1.00 85.81 133 GLN A O 1
ATOM 1072 N N . GLU A 1 134 ? 12.859 -4.907 -11.284 1.00 89.19 134 GLU A N 1
ATOM 1073 C CA . GLU A 1 134 ? 12.727 -4.485 -12.675 1.00 89.19 134 GLU A CA 1
ATOM 1074 C C . GLU A 1 134 ? 11.533 -3.533 -12.820 1.00 89.19 134 GLU A C 1
ATOM 1076 O O . GLU A 1 134 ? 10.413 -3.844 -12.412 1.00 89.19 134 GLU A O 1
ATOM 1081 N N . ALA A 1 135 ? 11.781 -2.366 -13.410 1.00 90.12 135 ALA A N 1
ATOM 1082 C CA . ALA A 1 135 ? 10.759 -1.382 -13.729 1.00 90.12 135 ALA A CA 1
ATOM 1083 C C . ALA A 1 135 ? 10.731 -1.141 -15.240 1.00 90.12 135 ALA A C 1
ATOM 1085 O O . ALA A 1 135 ? 11.772 -1.014 -15.887 1.00 90.12 135 ALA A O 1
ATOM 1086 N N . HIS A 1 136 ? 9.530 -1.041 -15.805 1.00 91.44 136 HIS A N 1
ATOM 1087 C CA . HIS A 1 136 ? 9.340 -0.764 -17.224 1.00 91.44 136 HIS A CA 1
ATOM 1088 C C . HIS A 1 136 ? 8.823 0.657 -17.426 1.00 91.44 136 HIS A C 1
ATOM 1090 O O . HIS A 1 136 ? 7.788 1.038 -16.882 1.00 91.44 136 HIS A O 1
ATOM 1096 N N . VAL A 1 137 ? 9.516 1.424 -18.267 1.00 91.50 137 VAL A N 1
ATOM 1097 C CA . VAL A 1 137 ? 9.035 2.723 -18.743 1.00 91.50 137 VAL A CA 1
ATOM 1098 C C . VAL A 1 137 ? 8.300 2.501 -20.058 1.00 91.50 137 VAL A C 1
ATOM 1100 O O . VAL A 1 137 ? 8.906 2.149 -21.071 1.00 91.50 137 VAL A O 1
ATOM 1103 N N . LEU A 1 138 ? 6.981 2.680 -20.032 1.00 92.50 138 LEU A N 1
ATOM 1104 C CA . LEU A 1 138 ? 6.129 2.532 -21.206 1.00 92.50 138 LEU A CA 1
ATOM 1105 C C . LEU A 1 138 ? 5.912 3.898 -21.856 1.00 92.50 138 LEU A C 1
ATOM 1107 O O . LEU A 1 138 ? 5.410 4.826 -21.225 1.00 92.50 138 LEU A O 1
ATOM 1111 N N . LEU A 1 139 ? 6.282 4.006 -23.129 1.00 91.56 139 LEU A N 1
ATOM 1112 C CA . LEU A 1 139 ? 6.027 5.194 -23.935 1.00 91.56 139 LEU A CA 1
ATOM 1113 C C . LEU A 1 139 ? 4.651 5.063 -24.596 1.00 91.56 139 LEU A C 1
ATOM 1115 O O . LEU A 1 139 ? 4.339 4.028 -25.183 1.00 91.56 139 LEU A O 1
ATOM 1119 N N . GLY A 1 140 ? 3.827 6.102 -24.458 1.00 89.06 140 GLY A N 1
ATOM 1120 C CA . GLY A 1 140 ? 2.483 6.157 -25.031 1.00 89.06 140 GLY A CA 1
ATOM 1121 C C . GLY A 1 140 ? 2.477 6.460 -26.531 1.00 89.06 140 GLY A C 1
ATOM 1122 O O . GLY A 1 140 ? 3.457 6.247 -27.238 1.00 89.06 140 GLY A O 1
ATOM 1123 N N . ARG A 1 141 ? 1.354 6.993 -27.027 1.00 86.69 141 ARG A N 1
ATOM 1124 C CA . ARG A 1 141 ? 1.238 7.451 -28.419 1.00 86.69 141 ARG A CA 1
ATOM 1125 C C . ARG A 1 141 ? 2.026 8.748 -28.594 1.00 86.69 141 ARG A C 1
ATOM 1127 O O . ARG A 1 141 ? 1.551 9.808 -28.198 1.00 86.69 141 ARG A O 1
ATOM 1134 N N . LEU A 1 142 ? 3.217 8.636 -29.164 1.00 87.12 142 LEU A N 1
ATOM 1135 C CA . LEU A 1 142 ? 4.120 9.744 -29.460 1.00 87.12 142 LEU A CA 1
ATOM 1136 C C . LEU A 1 142 ? 4.439 9.748 -30.953 1.00 87.12 142 LEU A C 1
ATOM 1138 O O . LEU A 1 142 ? 4.423 8.691 -31.589 1.00 87.12 142 LEU A O 1
ATOM 1142 N N . ASN A 1 143 ? 4.784 10.915 -31.500 1.00 88.00 143 ASN A N 1
ATOM 1143 C CA . ASN A 1 143 ? 5.492 10.942 -32.773 1.00 88.00 143 ASN A CA 1
ATOM 1144 C C . ASN A 1 143 ? 6.945 10.538 -32.503 1.00 88.00 143 ASN A C 1
ATOM 1146 O O . ASN A 1 143 ? 7.786 11.377 -32.188 1.00 88.00 143 ASN A O 1
ATOM 1150 N N . TYR A 1 144 ? 7.217 9.233 -32.559 1.00 87.19 144 TYR A N 1
ATOM 1151 C CA . TYR A 1 144 ? 8.522 8.688 -32.191 1.00 87.19 144 TYR A CA 1
ATOM 1152 C C . TYR A 1 144 ? 9.653 9.341 -32.965 1.00 87.19 144 TYR A C 1
ATOM 1154 O O . TYR A 1 144 ? 10.672 9.627 -32.357 1.00 87.19 144 TYR A O 1
ATOM 1162 N N . THR A 1 145 ? 9.446 9.623 -34.249 1.00 86.81 145 THR A N 1
ATOM 1163 C CA . THR A 1 145 ? 10.417 10.241 -35.146 1.00 86.81 145 THR A CA 1
ATOM 1164 C C . THR A 1 145 ? 10.888 11.607 -34.644 1.00 86.81 145 THR A C 1
ATOM 1166 O O . THR A 1 145 ? 12.091 11.830 -34.523 1.00 86.81 145 THR A O 1
ATOM 1169 N N . ALA A 1 146 ? 9.954 12.489 -34.274 1.00 88.56 146 ALA A N 1
ATOM 1170 C CA . ALA A 1 146 ? 10.272 13.805 -33.714 1.00 88.56 146 ALA A CA 1
ATOM 1171 C C . ALA A 1 146 ? 10.841 13.717 -32.285 1.00 88.56 146 ALA A C 1
ATOM 1173 O O . ALA A 1 146 ? 11.663 14.532 -31.875 1.00 88.56 146 ALA A O 1
ATOM 1174 N N . GLU A 1 147 ? 10.428 12.702 -31.526 1.00 90.12 147 GLU A N 1
ATOM 1175 C CA . GLU A 1 147 ? 10.774 12.528 -30.113 1.00 90.12 147 GLU A CA 1
ATOM 1176 C C . GLU A 1 147 ? 12.083 11.745 -29.883 1.00 90.12 147 GLU A C 1
ATOM 1178 O O . GLU A 1 147 ? 12.528 11.615 -28.739 1.00 90.12 147 GLU A O 1
ATOM 1183 N N . LEU A 1 148 ? 12.753 11.239 -30.931 1.00 90.62 148 LEU A N 1
ATOM 1184 C CA . LEU A 1 148 ? 14.031 10.512 -30.814 1.00 90.62 148 LEU A CA 1
ATOM 1185 C C . LEU A 1 148 ? 15.099 11.262 -29.984 1.00 90.62 148 LEU A C 1
ATOM 1187 O O . LEU A 1 148 ? 15.720 10.625 -29.124 1.00 90.62 148 LEU A O 1
ATOM 1191 N N . PRO A 1 149 ? 15.310 12.588 -30.145 1.00 91.00 149 PRO A N 1
ATOM 1192 C CA . PRO A 1 149 ? 16.251 13.340 -29.311 1.00 91.00 149 PRO A CA 1
ATOM 1193 C C . PRO A 1 149 ? 15.844 13.375 -27.830 1.00 91.00 149 PRO A C 1
ATOM 1195 O O . PRO A 1 149 ? 16.698 13.310 -26.939 1.00 91.00 149 PRO A O 1
ATOM 1198 N N . HIS A 1 150 ? 14.543 13.443 -27.545 1.00 91.94 150 HIS A N 1
ATOM 1199 C CA . HIS A 1 150 ? 14.018 13.449 -26.181 1.00 91.94 150 HIS A CA 1
ATOM 1200 C C . HIS A 1 150 ? 14.143 12.071 -25.524 1.00 91.94 150 HIS A C 1
ATOM 1202 O O . HIS A 1 150 ? 14.600 11.982 -24.380 1.00 91.94 150 HIS A O 1
ATOM 1208 N N . ILE A 1 151 ? 13.876 10.994 -26.269 1.00 92.56 151 ILE A N 1
ATOM 1209 C CA . ILE A 1 151 ? 14.121 9.613 -25.826 1.00 92.56 151 ILE A CA 1
ATOM 1210 C C . ILE A 1 151 ? 15.612 9.406 -25.531 1.00 92.56 151 ILE A C 1
ATOM 1212 O O . ILE A 1 151 ? 15.962 8.835 -24.496 1.00 92.56 151 ILE A O 1
ATOM 1216 N N . HIS A 1 152 ? 16.506 9.923 -26.379 1.00 92.25 152 HIS A N 1
ATOM 1217 C CA . HIS A 1 152 ? 17.946 9.859 -26.127 1.00 92.25 152 HIS A CA 1
ATOM 1218 C C . HIS A 1 152 ? 18.332 10.526 -24.802 1.00 92.25 152 HIS A C 1
ATOM 1220 O O . HIS A 1 152 ? 19.080 9.950 -24.005 1.00 92.25 152 HIS A O 1
ATOM 1226 N N . ASN A 1 153 ? 17.809 11.729 -24.551 1.00 93.62 153 ASN A N 1
ATOM 1227 C CA . ASN A 1 153 ? 18.097 12.455 -23.322 1.00 93.62 153 ASN A CA 1
ATOM 1228 C C . ASN A 1 153 ? 17.535 11.739 -22.086 1.00 93.62 153 ASN A C 1
ATOM 1230 O O . ASN A 1 153 ? 18.239 11.642 -21.083 1.00 93.62 153 ASN A O 1
ATOM 1234 N N . LEU A 1 154 ? 16.323 11.182 -22.173 1.00 93.38 154 LEU A N 1
ATOM 1235 C CA . LEU A 1 154 ? 15.721 10.381 -21.105 1.00 93.38 154 LEU A CA 1
ATOM 1236 C C . LEU A 1 154 ? 16.616 9.191 -20.734 1.00 93.38 154 LEU A C 1
ATOM 1238 O O . LEU A 1 154 ? 16.957 9.010 -19.567 1.00 93.38 154 LEU A O 1
ATOM 1242 N N . VAL A 1 155 ? 17.055 8.410 -21.724 1.00 93.25 155 VAL A N 1
ATOM 1243 C CA . VAL A 1 155 ? 17.942 7.255 -21.496 1.00 93.25 155 VAL A CA 1
ATOM 1244 C C . VAL A 1 155 ? 19.270 7.690 -20.874 1.00 93.25 155 VAL A C 1
ATOM 1246 O O . VAL A 1 155 ? 19.786 7.027 -19.972 1.00 93.25 155 VAL A O 1
ATOM 1249 N N . ARG A 1 156 ? 19.821 8.822 -21.322 1.00 93.00 156 ARG A N 1
ATOM 1250 C CA . ARG A 1 156 ? 21.049 9.392 -20.761 1.00 93.00 156 ARG A CA 1
ATOM 1251 C C . ARG A 1 156 ? 20.874 9.810 -19.299 1.00 93.00 156 ARG A C 1
ATOM 1253 O O . ARG A 1 156 ? 21.746 9.505 -18.491 1.00 93.00 156 ARG A O 1
ATOM 1260 N N . GLN A 1 157 ? 19.770 10.474 -18.960 1.00 93.81 157 GLN A N 1
ATOM 1261 C CA . GLN A 1 157 ? 19.462 10.888 -17.588 1.00 93.81 157 GLN A CA 1
ATOM 1262 C C . GLN A 1 157 ? 19.261 9.678 -16.668 1.00 93.81 157 GLN A C 1
ATOM 1264 O O . GLN A 1 157 ? 19.861 9.630 -15.597 1.00 93.81 157 GLN A O 1
ATOM 1269 N N . LEU A 1 158 ? 18.523 8.659 -17.120 1.00 92.69 158 LEU A N 1
ATOM 1270 C CA . LEU A 1 158 ? 18.318 7.423 -16.356 1.00 92.69 158 LEU A CA 1
ATOM 1271 C C . LEU A 1 158 ? 19.634 6.692 -16.066 1.00 92.69 158 LEU A C 1
ATOM 1273 O O . LEU A 1 158 ? 19.836 6.206 -14.961 1.00 92.69 158 LEU A O 1
ATOM 1277 N N . ARG A 1 159 ? 20.563 6.652 -17.028 1.00 91.50 159 ARG A N 1
ATOM 1278 C CA . ARG A 1 159 ? 21.899 6.063 -16.814 1.00 91.50 159 ARG A CA 1
ATOM 1279 C C . ARG A 1 159 ? 22.807 6.894 -15.913 1.00 91.50 159 ARG A C 1
ATOM 1281 O O . ARG A 1 159 ? 23.765 6.356 -15.358 1.00 91.50 159 ARG A O 1
ATOM 1288 N N . ALA A 1 160 ? 22.565 8.199 -15.821 1.00 94.31 160 ALA A N 1
ATOM 1289 C CA . ALA A 1 160 ? 23.339 9.078 -14.955 1.00 94.31 160 ALA A CA 1
ATOM 1290 C C . ALA A 1 160 ? 22.975 8.879 -13.472 1.00 94.31 160 ALA A C 1
ATOM 1292 O O . ALA A 1 160 ? 23.846 9.038 -12.617 1.00 94.31 160 ALA A O 1
ATOM 1293 N N . GLN A 1 161 ? 21.735 8.477 -13.166 1.00 90.75 161 GLN A N 1
ATOM 1294 C CA . GLN A 1 161 ? 21.296 8.136 -11.808 1.00 90.75 161 GLN A CA 1
ATOM 1295 C C . GLN A 1 161 ? 21.767 6.744 -11.374 1.00 90.75 161 GLN A C 1
ATOM 1297 O O . GLN A 1 161 ? 21.077 5.746 -11.557 1.00 90.75 161 GLN A O 1
ATOM 1302 N N . ARG A 1 162 ? 22.949 6.678 -10.756 1.00 86.19 162 ARG A N 1
ATOM 1303 C CA . ARG A 1 162 ? 23.510 5.434 -10.189 1.00 86.19 162 ARG A CA 1
ATOM 1304 C C . ARG A 1 162 ? 23.068 5.144 -8.752 1.00 86.19 162 ARG A C 1
ATOM 1306 O O . ARG A 1 162 ? 23.423 4.107 -8.206 1.00 86.19 162 ARG A O 1
ATOM 1313 N N . ASP A 1 163 ? 22.348 6.076 -8.141 1.00 86.25 163 ASP A N 1
ATOM 1314 C CA . ASP A 1 163 ? 21.782 5.985 -6.795 1.00 86.25 163 ASP A CA 1
ATOM 1315 C C . ASP A 1 163 ? 20.551 5.070 -6.745 1.00 86.25 163 ASP A C 1
ATOM 1317 O O . ASP A 1 163 ? 20.368 4.340 -5.774 1.00 86.25 163 ASP A O 1
ATOM 1321 N N . ILE A 1 164 ? 19.731 5.089 -7.801 1.00 85.88 164 ILE A N 1
ATOM 1322 C CA . ILE A 1 164 ? 18.471 4.332 -7.876 1.00 85.88 164 ILE A CA 1
ATOM 1323 C C . ILE A 1 164 ? 18.515 3.268 -8.981 1.00 85.88 164 ILE A C 1
ATOM 1325 O O . ILE A 1 164 ? 17.898 2.211 -8.845 1.00 85.88 164 ILE A O 1
ATOM 1329 N N . VAL A 1 165 ? 19.235 3.519 -10.081 1.00 88.25 165 VAL A N 1
ATOM 1330 C CA . VAL A 1 165 ? 19.190 2.671 -11.278 1.00 88.25 165 VAL A CA 1
ATOM 1331 C C . VAL A 1 165 ? 20.498 1.906 -11.456 1.00 88.25 165 VAL A C 1
ATOM 1333 O O . VAL A 1 165 ? 21.566 2.485 -11.641 1.00 88.25 165 VAL A O 1
ATOM 1336 N N . LYS A 1 166 ? 20.401 0.573 -11.438 1.00 87.31 166 LYS A N 1
ATOM 1337 C CA . LYS A 1 166 ? 21.547 -0.323 -11.645 1.00 87.31 166 LYS A CA 1
ATOM 1338 C C . LYS A 1 166 ? 21.889 -0.514 -13.120 1.00 87.31 166 LYS A C 1
ATOM 1340 O O . LYS A 1 166 ? 23.049 -0.398 -13.502 1.00 87.31 166 LYS A O 1
ATOM 1345 N N . ASP A 1 167 ? 20.887 -0.831 -13.935 1.00 89.44 167 ASP A N 1
ATOM 1346 C CA . ASP A 1 167 ? 21.039 -1.057 -15.372 1.00 89.44 167 ASP A CA 1
ATOM 1347 C C . ASP A 1 167 ? 19.838 -0.503 -16.144 1.00 89.44 167 ASP A C 1
ATOM 1349 O O . ASP A 1 167 ? 18.716 -0.461 -15.637 1.00 89.44 167 ASP A O 1
ATOM 1353 N N . VAL A 1 168 ? 20.085 -0.065 -17.381 1.00 91.19 168 VAL A N 1
ATOM 1354 C CA . VAL A 1 168 ? 19.072 0.529 -18.261 1.00 91.19 168 VAL A CA 1
ATOM 1355 C C . VAL A 1 168 ? 19.115 -0.168 -19.615 1.00 91.19 168 VAL A C 1
ATOM 1357 O O . VAL A 1 168 ? 19.941 0.149 -20.484 1.00 91.19 168 VAL A O 1
ATOM 1360 N N . ASN A 1 169 ? 18.179 -1.097 -19.800 1.00 91.50 169 ASN A N 1
ATOM 1361 C CA . ASN A 1 169 ? 17.981 -1.833 -21.041 1.00 91.50 169 ASN A CA 1
ATOM 1362 C C . ASN A 1 169 ? 16.976 -1.103 -21.947 1.00 91.50 169 ASN A C 1
ATOM 1364 O O . ASN A 1 169 ? 15.805 -0.960 -21.600 1.00 91.50 169 ASN A O 1
ATOM 1368 N N . THR A 1 170 ? 17.419 -0.652 -23.125 1.00 93.00 170 THR A N 1
ATOM 1369 C CA . THR A 1 170 ? 16.585 0.135 -24.050 1.00 93.00 170 THR A CA 1
ATOM 1370 C C . THR A 1 170 ? 16.659 -0.398 -25.473 1.00 93.00 170 THR A C 1
ATOM 1372 O O . THR A 1 170 ? 17.711 -0.840 -25.937 1.00 93.00 170 THR A O 1
ATOM 1375 N N . TRP A 1 171 ? 15.541 -0.311 -26.198 1.00 92.69 171 TRP A N 1
ATOM 1376 C CA . TRP A 1 171 ? 15.518 -0.587 -27.634 1.00 92.69 171 TRP A CA 1
ATOM 1377 C C . TRP A 1 171 ? 16.251 0.500 -28.432 1.00 92.69 171 TRP A C 1
ATOM 1379 O O . TRP A 1 171 ? 16.844 0.186 -29.461 1.00 92.69 171 TRP A O 1
ATOM 1389 N N . TYR A 1 172 ? 16.234 1.746 -27.939 1.00 92.00 172 TYR A N 1
ATOM 1390 C CA . TYR A 1 172 ? 16.766 2.930 -28.615 1.00 92.00 172 TYR A CA 1
ATOM 1391 C C . TYR A 1 172 ? 18.271 2.818 -28.879 1.00 92.00 172 TYR A C 1
ATOM 1393 O O . TYR A 1 172 ? 18.718 3.051 -29.998 1.00 92.00 172 TYR A O 1
ATOM 1401 N N . ASP A 1 173 ? 19.065 2.402 -27.887 1.00 90.69 173 ASP A N 1
ATOM 1402 C CA . ASP A 1 173 ? 20.517 2.284 -28.075 1.00 90.69 173 ASP A CA 1
ATOM 1403 C C . ASP A 1 173 ? 20.882 1.195 -29.084 1.00 90.69 173 ASP A C 1
ATOM 1405 O O . ASP A 1 173 ? 21.809 1.361 -29.877 1.00 90.69 173 ASP A O 1
ATOM 1409 N N . GLY A 1 174 ? 20.161 0.071 -29.049 1.00 91.06 174 GLY A N 1
ATOM 1410 C CA . GLY A 1 174 ? 20.354 -1.007 -30.012 1.00 91.06 174 GLY A CA 1
ATOM 1411 C C . GLY A 1 174 ? 19.938 -0.585 -31.419 1.00 91.06 174 GLY A C 1
ATOM 1412 O O . GLY A 1 174 ? 20.667 -0.864 -32.369 1.00 91.06 174 GLY A O 1
ATOM 1413 N N . PHE A 1 175 ? 18.836 0.157 -31.543 1.00 92.38 175 PHE A N 1
ATOM 1414 C CA . PHE A 1 175 ? 18.358 0.700 -32.811 1.00 92.38 175 PHE A CA 1
ATOM 1415 C C . PHE A 1 175 ? 19.342 1.712 -33.406 1.00 92.38 175 PHE A C 1
ATOM 1417 O O . PHE A 1 175 ? 19.737 1.573 -34.562 1.00 92.38 175 PHE A O 1
ATOM 1424 N N . ARG A 1 176 ? 19.826 2.667 -32.601 1.00 91.62 176 ARG A N 1
ATOM 1425 C CA . ARG A 1 176 ? 20.847 3.640 -33.017 1.00 91.62 176 ARG A CA 1
ATOM 1426 C C . ARG A 1 176 ? 22.122 2.947 -33.500 1.00 91.62 176 ARG A C 1
ATOM 1428 O O . ARG A 1 176 ? 22.626 3.270 -34.570 1.00 91.62 176 ARG A O 1
ATOM 1435 N N . LYS A 1 177 ? 22.635 1.974 -32.737 1.00 91.38 177 LYS A N 1
ATOM 1436 C CA . LYS A 1 177 ? 23.829 1.200 -33.126 1.00 91.38 177 LYS A CA 1
ATOM 1437 C C . LYS A 1 177 ? 23.605 0.410 -34.416 1.00 91.38 177 LYS A C 1
ATOM 1439 O O . LYS A 1 177 ? 24.506 0.340 -35.242 1.00 91.38 177 LYS A O 1
ATOM 1444 N N . TYR A 1 178 ? 22.417 -0.168 -34.590 1.00 92.38 178 TYR A N 1
ATOM 1445 C CA . TYR A 1 178 ? 22.049 -0.911 -35.794 1.00 92.38 178 TYR A CA 1
ATOM 1446 C C . TYR A 1 178 ? 22.009 -0.005 -37.031 1.00 92.38 178 TYR A C 1
ATOM 1448 O O . TYR A 1 178 ? 22.580 -0.348 -38.064 1.00 92.38 178 TYR A O 1
ATOM 1456 N N . LEU A 1 179 ? 21.397 1.173 -36.912 1.00 92.19 179 LEU A N 1
ATOM 1457 C CA . LEU A 1 179 ? 21.339 2.156 -37.991 1.00 92.19 179 LEU A CA 1
ATOM 1458 C C . LEU A 1 179 ? 22.709 2.696 -38.384 1.00 92.19 179 LEU A C 1
ATOM 1460 O O . LEU A 1 179 ? 23.025 2.743 -39.571 1.00 92.19 179 LEU A O 1
ATOM 1464 N N . ASN A 1 180 ? 23.532 3.040 -37.397 1.00 91.44 180 ASN A N 1
ATOM 1465 C CA . ASN A 1 180 ? 24.882 3.527 -37.646 1.00 91.44 180 ASN A CA 1
ATOM 1466 C C . ASN A 1 180 ? 25.722 2.449 -38.355 1.00 91.44 180 ASN A C 1
ATOM 1468 O O . ASN A 1 180 ? 26.336 2.717 -39.380 1.00 91.44 180 ASN A O 1
ATOM 1472 N N . PHE A 1 181 ? 25.657 1.198 -37.888 1.00 91.81 181 PHE A N 1
ATOM 1473 C CA . PHE A 1 181 ? 26.471 0.116 -38.441 1.00 91.81 181 PHE A CA 1
ATOM 1474 C C . PHE A 1 181 ? 26.048 -0.334 -39.851 1.00 91.81 181 PHE A C 1
ATOM 1476 O O . PHE A 1 181 ? 26.907 -0.553 -40.700 1.00 91.81 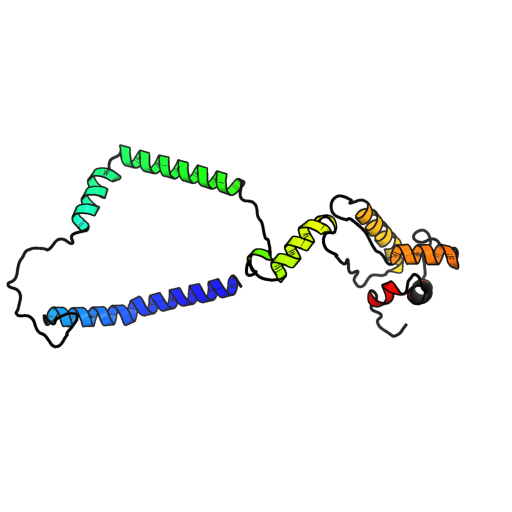181 PHE A O 1
ATOM 1483 N N . TYR A 1 182 ? 24.746 -0.503 -40.112 1.00 90.69 182 TYR A N 1
ATOM 1484 C CA . TYR A 1 182 ? 24.262 -1.077 -41.380 1.00 90.69 182 TYR A CA 1
ATOM 1485 C C . TYR A 1 182 ? 23.842 -0.039 -42.423 1.00 90.69 182 TYR A C 1
ATOM 1487 O O . TYR A 1 182 ? 23.838 -0.347 -43.613 1.00 90.69 182 TYR A O 1
ATOM 1495 N N . PHE A 1 183 ? 23.469 1.168 -41.993 1.00 88.94 183 PHE A N 1
ATOM 1496 C CA . PHE A 1 183 ? 22.923 2.209 -42.869 1.00 88.94 183 PHE A CA 1
ATOM 1497 C C . PHE A 1 183 ? 23.699 3.530 -42.792 1.00 88.94 183 PHE A C 1
ATOM 1499 O O . PHE A 1 183 ? 23.351 4.462 -43.511 1.00 88.94 183 PHE A O 1
ATOM 1506 N N . ASN A 1 184 ? 24.749 3.608 -41.962 1.00 87.31 184 ASN A N 1
ATOM 1507 C CA . ASN A 1 184 ? 25.592 4.791 -41.770 1.00 87.31 184 ASN A CA 1
ATOM 1508 C C . ASN A 1 184 ? 24.801 6.068 -41.416 1.00 87.31 184 ASN A C 1
ATOM 1510 O O . ASN A 1 184 ? 25.183 7.166 -41.815 1.00 87.31 184 ASN A O 1
ATOM 1514 N N . ARG A 1 185 ? 23.690 5.912 -40.680 1.00 84.25 185 ARG A N 1
ATOM 1515 C CA . ARG A 1 185 ? 22.839 7.008 -40.179 1.00 84.25 185 ARG A CA 1
ATOM 1516 C C . ARG A 1 185 ? 23.016 7.188 -38.673 1.00 84.25 185 ARG A C 1
ATOM 1518 O O . ARG A 1 185 ? 23.026 6.193 -37.942 1.00 84.25 185 ARG A O 1
ATOM 1525 N N . ASP A 1 186 ? 23.119 8.429 -38.190 1.00 83.38 186 ASP A N 1
ATOM 1526 C CA . ASP A 1 186 ? 23.309 8.727 -36.757 1.00 83.38 186 ASP A CA 1
ATOM 1527 C C . ASP A 1 186 ? 22.161 9.560 -36.167 1.00 83.38 186 ASP A C 1
ATOM 1529 O O . ASP A 1 186 ? 22.077 10.780 -36.295 1.00 83.38 186 ASP A O 1
ATOM 1533 N N . ILE A 1 187 ? 21.278 8.875 -35.444 1.00 82.19 187 ILE A N 1
ATOM 1534 C CA . ILE A 1 187 ? 20.220 9.483 -34.629 1.00 82.19 187 ILE A CA 1
ATOM 1535 C C . ILE A 1 187 ? 20.821 9.857 -33.264 1.00 82.19 187 ILE A C 1
ATOM 1537 O O . ILE A 1 187 ? 21.520 9.028 -32.677 1.00 82.19 187 ILE A O 1
ATOM 1541 N N . PRO A 1 188 ? 20.541 11.044 -32.691 1.00 73.31 188 PRO A N 1
ATOM 1542 C CA . PRO A 1 188 ? 19.426 11.942 -33.012 1.00 73.31 188 PRO A CA 1
ATOM 1543 C C . PRO A 1 188 ? 19.771 13.141 -33.903 1.00 73.31 188 PRO A C 1
ATOM 1545 O O . PRO A 1 188 ? 18.969 14.063 -33.988 1.00 73.31 188 PRO A O 1
ATOM 1548 N N . HIS A 1 189 ? 20.953 13.180 -34.518 1.00 76.50 189 HIS A N 1
ATOM 1549 C CA . HIS A 1 189 ? 21.393 14.341 -35.301 1.00 76.50 189 HIS A CA 1
ATOM 1550 C C . HIS A 1 189 ? 20.795 14.386 -36.713 1.00 76.50 189 HIS A C 1
ATOM 1552 O O . HIS A 1 189 ? 20.792 15.443 -37.339 1.00 76.50 189 HIS A O 1
ATOM 1558 N N . GLU A 1 190 ? 20.272 13.257 -37.187 1.00 79.69 190 GLU A N 1
ATOM 1559 C CA . GLU A 1 190 ? 19.569 13.123 -38.458 1.00 79.69 190 GLU A CA 1
ATOM 1560 C C . GLU A 1 190 ? 18.063 12.931 -38.223 1.00 79.69 190 GLU A C 1
ATOM 1562 O O . GLU A 1 190 ? 17.649 12.052 -37.458 1.00 79.69 190 GLU A O 1
ATOM 1567 N N . GLU A 1 191 ? 17.242 13.747 -38.888 1.00 79.06 191 GLU A N 1
ATOM 1568 C CA . GLU A 1 191 ? 15.790 13.579 -38.903 1.00 79.06 191 GLU A CA 1
ATOM 1569 C C . GLU A 1 191 ? 15.417 12.426 -39.840 1.00 79.06 191 GLU A C 1
ATOM 1571 O O . GLU A 1 191 ? 15.790 12.399 -41.013 1.00 79.06 191 GLU A O 1
ATOM 1576 N N . LEU A 1 192 ? 14.671 11.454 -39.319 1.00 83.50 192 LEU A N 1
ATOM 1577 C CA . LEU A 1 192 ? 14.075 10.400 -40.132 1.00 83.50 192 LEU A CA 1
ATOM 1578 C C . LEU A 1 192 ? 12.690 10.844 -40.609 1.00 83.50 192 LEU A C 1
ATOM 1580 O O . LEU A 1 192 ? 12.012 11.598 -39.925 1.00 83.50 192 LEU A O 1
ATOM 1584 N N . SER A 1 193 ? 12.238 10.354 -41.761 1.00 87.06 193 SER A N 1
ATOM 1585 C CA . SER A 1 193 ? 10.807 10.384 -42.096 1.00 87.06 193 SER A CA 1
ATOM 1586 C C . SER A 1 193 ? 10.078 9.262 -41.344 1.00 87.06 193 SER A C 1
ATOM 1588 O O . SER A 1 193 ? 10.706 8.281 -40.942 1.00 87.06 193 SER A O 1
ATOM 1590 N N . GLU A 1 194 ? 8.758 9.361 -41.172 1.00 85.69 194 GLU A N 1
ATOM 1591 C CA . GLU A 1 194 ? 7.961 8.289 -40.555 1.00 85.69 194 GLU A CA 1
ATOM 1592 C C . GLU A 1 194 ? 8.071 6.967 -41.333 1.00 85.69 194 GLU A C 1
ATOM 1594 O O . GLU A 1 194 ? 8.214 5.908 -40.720 1.00 85.69 194 GLU A O 1
ATOM 1599 N N . ASP A 1 195 ? 8.094 7.017 -42.668 1.00 87.69 195 ASP A N 1
ATOM 1600 C CA . ASP A 1 195 ? 8.237 5.825 -43.515 1.00 87.69 195 ASP A CA 1
ATOM 1601 C C . ASP A 1 195 ? 9.611 5.162 -43.348 1.00 87.69 195 ASP A C 1
ATOM 1603 O O . ASP A 1 195 ? 9.709 3.948 -43.154 1.00 87.69 195 ASP A O 1
ATOM 1607 N N . ASP A 1 196 ? 10.672 5.975 -43.345 1.00 88.75 196 ASP A N 1
ATOM 1608 C CA . ASP A 1 196 ? 12.045 5.528 -43.102 1.00 88.75 196 ASP A CA 1
ATOM 1609 C C . ASP A 1 196 ? 12.167 4.913 -41.701 1.00 88.75 196 ASP A C 1
ATOM 1611 O O . ASP A 1 196 ? 12.707 3.815 -41.540 1.00 88.75 196 ASP A O 1
ATOM 1615 N N . PHE A 1 197 ? 11.629 5.587 -40.679 1.00 89.56 197 PHE A N 1
ATOM 1616 C CA . PHE A 1 197 ? 11.635 5.095 -39.304 1.00 89.56 197 PHE A CA 1
ATOM 1617 C C . PHE A 1 197 ? 10.932 3.740 -39.195 1.00 89.56 197 PHE A C 1
ATOM 1619 O O . PHE A 1 197 ? 11.514 2.803 -38.645 1.00 89.56 197 PHE A O 1
ATOM 1626 N N . ASN A 1 198 ? 9.732 3.601 -39.765 1.00 89.44 198 ASN A N 1
ATOM 1627 C CA . ASN A 1 198 ? 8.978 2.347 -39.755 1.00 89.44 198 ASN A CA 1
ATOM 1628 C C . ASN A 1 198 ? 9.730 1.221 -40.481 1.00 89.44 198 ASN A C 1
ATOM 1630 O O . ASN A 1 198 ? 9.822 0.103 -39.965 1.00 89.44 198 ASN A O 1
ATOM 1634 N N . PHE A 1 199 ? 10.327 1.516 -41.637 1.00 90.31 199 PHE A N 1
ATOM 1635 C CA . PHE A 1 199 ? 11.105 0.551 -42.412 1.00 90.31 199 PHE A CA 1
ATOM 1636 C C . PHE A 1 199 ? 12.340 0.049 -41.653 1.00 90.31 199 PHE A C 1
ATOM 1638 O O . PHE A 1 199 ? 12.569 -1.163 -41.545 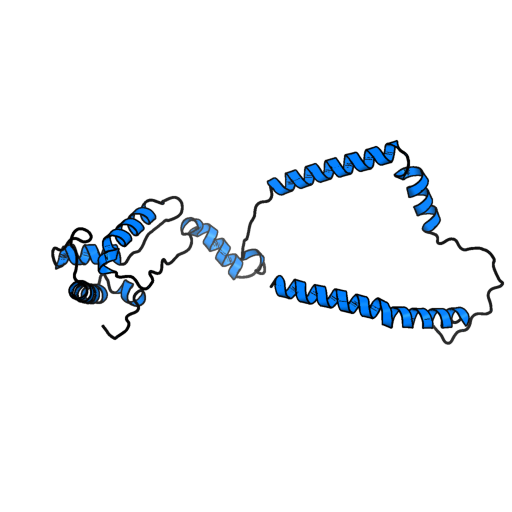1.00 90.31 199 PHE A O 1
ATOM 1645 N N . TYR A 1 200 ? 13.136 0.962 -41.092 1.00 91.50 200 TYR A N 1
ATOM 1646 C CA . TYR A 1 200 ? 14.334 0.591 -40.343 1.00 91.50 200 TYR A CA 1
ATOM 1647 C C . TYR A 1 200 ? 14.004 -0.070 -39.011 1.00 91.50 200 TYR A C 1
ATOM 1649 O O . TYR A 1 200 ? 14.686 -1.023 -38.624 1.00 91.50 200 TYR A O 1
ATOM 1657 N N . LEU A 1 201 ? 12.967 0.402 -38.315 1.00 91.31 201 LEU A N 1
ATOM 1658 C CA . LEU A 1 201 ? 12.504 -0.210 -37.077 1.00 91.31 201 LEU A CA 1
ATOM 1659 C C . LEU A 1 201 ? 12.047 -1.645 -37.342 1.00 91.31 201 LEU A C 1
ATOM 1661 O O . LEU A 1 201 ? 12.457 -2.542 -36.611 1.00 91.31 201 LEU A O 1
ATOM 1665 N N . GLY A 1 202 ? 11.295 -1.887 -38.420 1.00 91.19 202 GLY A N 1
ATOM 1666 C CA . GLY A 1 202 ? 10.927 -3.235 -38.854 1.00 91.19 202 GLY A CA 1
ATOM 1667 C C . GLY A 1 202 ? 12.157 -4.126 -39.044 1.00 91.19 202 GLY A C 1
ATOM 1668 O O . GLY A 1 202 ? 12.272 -5.174 -38.406 1.00 91.19 202 GLY A O 1
ATOM 1669 N N . LYS A 1 203 ? 13.143 -3.680 -39.834 1.00 91.81 203 LYS A N 1
ATOM 1670 C CA . LYS A 1 203 ? 14.394 -4.435 -40.041 1.00 91.81 203 LYS A CA 1
ATOM 1671 C C . LYS A 1 203 ? 15.158 -4.702 -38.745 1.00 91.81 203 LYS A C 1
ATOM 1673 O O . LYS A 1 203 ? 15.631 -5.817 -38.534 1.00 91.81 203 LYS A O 1
ATOM 1678 N N . TYR A 1 204 ? 15.260 -3.705 -37.870 1.00 93.88 204 TYR A N 1
ATOM 1679 C CA . TYR A 1 204 ? 15.913 -3.853 -36.574 1.00 93.88 204 TYR A CA 1
ATOM 1680 C C . TYR A 1 204 ? 15.188 -4.874 -35.700 1.00 93.88 204 TYR A C 1
ATOM 1682 O O . TYR A 1 204 ? 15.824 -5.773 -35.150 1.00 93.88 204 TYR A O 1
ATOM 1690 N N . LEU A 1 205 ? 13.865 -4.788 -35.604 1.00 93.19 205 LEU A N 1
ATOM 1691 C CA . LEU A 1 205 ? 13.072 -5.689 -34.779 1.00 93.19 205 LEU A CA 1
ATOM 1692 C C . LEU A 1 205 ? 13.154 -7.135 -35.263 1.00 93.19 205 LEU A C 1
ATOM 1694 O O . LEU A 1 205 ? 13.145 -8.028 -34.427 1.00 93.19 205 LEU A O 1
ATOM 1698 N N . TYR A 1 206 ? 13.298 -7.397 -36.563 1.00 92.19 206 TYR A N 1
ATOM 1699 C CA . TYR A 1 206 ? 13.529 -8.751 -37.091 1.00 92.19 206 TYR A CA 1
ATOM 1700 C C . TYR A 1 206 ? 15.011 -9.160 -37.167 1.00 92.19 206 TYR A C 1
ATOM 1702 O O . TYR A 1 206 ? 15.326 -10.261 -37.616 1.00 92.19 206 TYR A O 1
ATOM 1710 N N . SER A 1 207 ? 15.931 -8.313 -36.700 1.00 92.06 207 SER A N 1
ATOM 1711 C CA . SER A 1 207 ? 17.360 -8.631 -36.633 1.00 92.06 207 SER A CA 1
ATOM 1712 C C . SER A 1 207 ? 17.725 -9.403 -35.351 1.00 92.06 207 SER A C 1
ATOM 1714 O O . SER A 1 207 ? 17.013 -9.302 -34.346 1.00 92.06 207 SER A O 1
ATOM 1716 N N . PRO A 1 208 ? 18.871 -10.113 -35.313 1.00 88.44 208 PRO A N 1
ATOM 1717 C CA . PRO A 1 208 ? 19.319 -10.819 -34.109 1.00 88.44 208 PRO A CA 1
ATOM 1718 C C . PRO A 1 208 ? 19.499 -9.917 -32.877 1.00 88.44 208 PRO A C 1
ATOM 1720 O O . PRO A 1 208 ? 19.301 -10.365 -31.750 1.00 88.44 208 PRO A O 1
ATOM 1723 N N . SER A 1 209 ? 19.862 -8.643 -33.066 1.00 87.12 209 SER A N 1
ATOM 1724 C CA . SER A 1 209 ? 20.081 -7.697 -31.964 1.00 87.12 209 SER A CA 1
ATOM 1725 C C . SER A 1 209 ? 18.786 -7.051 -31.462 1.00 87.12 209 SER A C 1
ATOM 1727 O O . SER A 1 209 ? 18.659 -6.801 -30.259 1.00 87.12 209 SER A O 1
ATOM 1729 N N . GLY A 1 210 ? 17.825 -6.801 -32.357 1.00 89.19 210 GLY A N 1
ATOM 1730 C CA . GLY A 1 210 ? 16.547 -6.161 -32.032 1.00 89.19 210 GLY A CA 1
ATOM 1731 C C . GLY A 1 210 ? 15.390 -7.121 -31.740 1.00 89.19 210 GLY A C 1
ATOM 1732 O O . GLY A 1 210 ? 14.416 -6.705 -31.112 1.00 89.19 210 GLY A O 1
ATOM 1733 N N . GLY A 1 211 ? 15.516 -8.408 -32.086 1.00 90.56 211 GLY A N 1
ATOM 1734 C CA . GLY A 1 211 ? 14.493 -9.444 -31.876 1.00 90.56 211 GLY A CA 1
ATOM 1735 C C . GLY A 1 211 ? 13.955 -9.526 -30.448 1.00 90.56 211 GLY A C 1
ATOM 1736 O O . GLY A 1 211 ? 12.755 -9.694 -30.235 1.00 90.56 211 GLY A O 1
ATOM 1737 N N . LYS A 1 212 ? 14.818 -9.305 -29.450 1.00 91.56 212 LYS A N 1
ATOM 1738 C CA . LYS A 1 212 ? 14.427 -9.285 -28.030 1.00 91.56 212 LYS A CA 1
ATOM 1739 C C . LYS A 1 212 ? 13.420 -8.183 -27.674 1.00 91.56 212 LYS A C 1
ATOM 1741 O O . LYS A 1 212 ? 12.707 -8.325 -26.687 1.00 91.56 212 LYS A O 1
ATOM 1746 N N . TYR A 1 213 ? 13.340 -7.109 -28.464 1.00 92.75 213 TYR A N 1
ATOM 1747 C CA . TYR A 1 213 ? 12.438 -5.981 -28.217 1.00 92.75 213 TYR A CA 1
ATOM 1748 C C . TYR A 1 213 ? 11.104 -6.090 -28.955 1.00 92.75 213 TYR A C 1
ATOM 1750 O O . TYR A 1 213 ? 10.231 -5.273 -28.690 1.00 92.75 213 TYR A O 1
ATOM 1758 N N . GLN A 1 214 ? 10.892 -7.083 -29.829 1.00 90.88 214 GLN A N 1
ATOM 1759 C CA . GLN A 1 214 ? 9.639 -7.219 -30.592 1.00 90.88 214 GLN A CA 1
ATOM 1760 C C . GLN A 1 214 ? 8.393 -7.184 -29.699 1.00 90.88 214 GLN A C 1
ATOM 1762 O O . GLN A 1 214 ? 7.420 -6.505 -30.013 1.00 90.88 214 GLN A O 1
ATOM 1767 N N . LYS A 1 215 ? 8.448 -7.864 -28.546 1.00 89.38 215 LYS A N 1
ATOM 1768 C CA . LYS A 1 215 ? 7.342 -7.925 -27.576 1.00 89.38 215 LYS A CA 1
ATOM 1769 C C . LYS A 1 215 ? 7.050 -6.585 -26.890 1.00 89.38 215 LYS A C 1
ATOM 1771 O O . LYS A 1 215 ? 5.973 -6.426 -26.322 1.00 89.38 215 LYS A O 1
ATOM 1776 N N . ASN A 1 216 ? 7.987 -5.639 -26.940 1.00 90.75 216 ASN A N 1
ATOM 1777 C CA . ASN A 1 216 ? 7.863 -4.335 -26.292 1.00 90.75 216 ASN A CA 1
ATOM 1778 C C . ASN A 1 216 ? 7.133 -3.316 -27.176 1.00 90.75 216 ASN A C 1
ATOM 1780 O O . ASN A 1 216 ? 6.752 -2.257 -26.682 1.00 90.75 216 ASN A O 1
ATOM 1784 N N . PHE A 1 217 ? 6.922 -3.622 -28.459 1.00 89.81 217 PHE A N 1
ATOM 1785 C CA . PHE A 1 217 ? 6.196 -2.761 -29.384 1.00 89.81 217 PHE A CA 1
ATOM 1786 C C . PHE A 1 217 ? 4.789 -3.295 -29.641 1.00 89.81 217 PHE A C 1
ATOM 1788 O O . PHE A 1 217 ? 4.576 -4.491 -29.840 1.00 89.81 217 PHE A O 1
ATOM 1795 N N . ARG A 1 218 ? 3.813 -2.384 -29.670 1.00 88.19 218 ARG A N 1
ATOM 1796 C CA . ARG A 1 218 ? 2.448 -2.675 -30.114 1.00 88.19 218 ARG A CA 1
ATOM 1797 C C . ARG A 1 218 ? 2.164 -1.907 -31.396 1.00 88.19 218 ARG A C 1
ATOM 1799 O O . ARG A 1 218 ? 2.079 -0.684 -31.372 1.00 88.19 218 ARG A O 1
ATOM 1806 N N . PHE A 1 219 ? 1.992 -2.639 -32.489 1.00 84.12 219 PHE A N 1
ATOM 1807 C CA . PHE A 1 219 ? 1.663 -2.084 -33.800 1.00 84.12 219 PHE A CA 1
ATOM 1808 C C . PHE A 1 219 ? 0.148 -2.084 -34.020 1.00 84.12 219 PHE A C 1
ATOM 1810 O O . PHE A 1 219 ? -0.554 -2.981 -33.554 1.00 84.12 219 PHE A O 1
ATOM 1817 N N . ALA A 1 220 ? -0.361 -1.071 -34.726 1.00 78.12 220 ALA A N 1
ATOM 1818 C CA . ALA A 1 220 ? -1.778 -0.984 -35.088 1.00 78.12 220 ALA A CA 1
ATOM 1819 C C . ALA A 1 220 ? -2.181 -2.006 -36.173 1.00 78.12 220 ALA A C 1
ATOM 1821 O O . ALA A 1 220 ? -3.353 -2.356 -36.279 1.00 78.12 220 ALA A O 1
ATOM 1822 N N . GLY A 1 221 ? -1.213 -2.506 -36.947 1.00 71.75 221 GLY A N 1
ATOM 1823 C CA . GLY A 1 221 ? -1.382 -3.545 -37.963 1.00 71.75 221 GLY A CA 1
ATOM 1824 C C . GLY A 1 221 ? -0.259 -4.583 -37.907 1.00 71.75 221 GLY A C 1
ATOM 1825 O O . GLY A 1 221 ? 0.630 -4.501 -37.059 1.00 71.75 221 GLY A O 1
ATOM 1826 N N . LYS A 1 222 ? -0.300 -5.573 -38.806 1.00 59.00 222 LYS A N 1
ATOM 1827 C CA . LYS A 1 222 ? 0.854 -6.455 -39.032 1.00 59.00 222 LYS A CA 1
ATOM 1828 C C . LYS A 1 222 ? 1.949 -5.639 -39.729 1.00 59.00 222 LYS A C 1
ATOM 1830 O O . LYS A 1 222 ? 1.642 -4.960 -40.704 1.00 59.00 222 LYS A O 1
ATOM 1835 N N . LEU A 1 223 ? 3.158 -5.691 -39.169 1.00 54.09 223 LEU A N 1
ATOM 1836 C CA . LEU A 1 223 ? 4.387 -5.175 -39.777 1.00 54.09 223 LEU A CA 1
ATOM 1837 C C . LEU A 1 223 ? 4.666 -5.849 -41.123 1.00 54.09 223 LEU A C 1
ATOM 1839 O O . LEU A 1 223 ? 4.366 -7.063 -41.231 1.00 54.09 223 LEU A O 1
#

InterPro domains:
  IPR000731 Sterol-sensing domain [PS50156] (1-30)
  IPR051697 Patched domain-containing protein [PTHR10796] (2-219)
  IPR053958 HMGCR/SNAP/NPC1-like, sterol-sensing domain [PF12349] (1-47)

Radius of gyration: 38.47 Å; chains: 1; bounding box: 69×43×99 Å

Sequence (223 aa):
ALESFCLYAAAGVFFTFIYQATFFVAFLVLDEHRVAKQRNPFLPCVTHEKPVKSHNNVAPCSKPIINFIYSRVILTKPVKILVVLTTLGFAGFCIMGLTMLRQEFDPKWFLPPDSHLVKFLDARDLWYGDSGQEAHVLLGRLNYTAELPHIHNLVRQLRAQRDIVKDVNTWYDGFRKYLNFYFNRDIPHEELSEDDFNFYLGKYLYSPSGGKYQKNFRFAGKL